Protein AF-A0A1Q9DSZ5-F1 (afdb_monomer_lite)

Sequence (226 aa):
MVSDVLAADRRSSRSEVSLELSLSKRLDPRPTGSLRKREHLEMNAAGRYKEYSQMEIQFIETELKDWFLQRRFGMERNMAIKKTLDENNFTGLSIANASVPDAQKVMWSDLVQGKPELDDSLSNNAKQMKADMYSKMFKDSTDLDHPCRVAGSTYTRCLQESFKEDSSTRKMKCLPSFDAFDACRKGILKQQTEAVENALIKQDIADRRAKALFERRQILLDSLNR

Radius of gyration: 33.25 Å; chains: 1; bounding box: 80×62×80 Å

Fold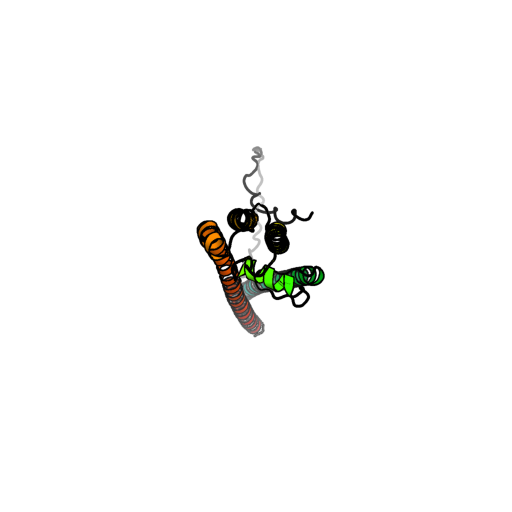seek 3Di:
DDDPPDDDDDDDDDDDDDDDDDDDDDDDDDDDDDPPPPPPVVCDPVNVLLVVLVVLLVVLVVLLVVLVVCVVVVVVVVVVVVVVCLVVQHADLVRPGPPDDPVVSVLVCCLQPNPQFQAPPDDLVVQLVSLVVNLVVLPVVDDPPQPLNVLSNLLSVLSNVCSVDHRVVSCVRSVVSVVSNVVSSVVVVVVVVVVVVVVVVVSVVSVVVSVVSVVVSVVSVVVSVD

Secondary structure (DSSP, 8-state):
----SS---S-----PPP--------------------------HHHHHHHHHHHHHHHHHHHHHHHHHHHHHHHHHHHHHHHHHHHTT---TT---TTS-HHHHHHHHHHHTS-----TTS-HHHHHHHHHHHHHHHHHH--SS-TTHHHHHHHHHHHHHSTTS-HHHHHHHHHHHHHHHHHHHHHHHHHHHHHHHHHHHHHHHHHHHHHHHHHHHHHHHHHH--

Organism: Symbiodinium microadriaticum (NCBI:txid2951)

Structure (mmCIF, N/CA/C/O backbone):
data_AF-A0A1Q9DSZ5-F1
#
_entry.id   AF-A0A1Q9DSZ5-F1
#
loop_
_atom_site.group_PDB
_atom_site.id
_atom_site.type_symbol
_atom_site.label_atom_id
_atom_site.label_alt_id
_atom_site.label_comp_id
_atom_site.label_asym_id
_atom_site.label_entity_id
_atom_site.label_seq_id
_atom_site.pdbx_PDB_ins_code
_atom_site.Cartn_x
_atom_site.Cartn_y
_atom_site.Cartn_z
_atom_site.occupancy
_atom_site.B_iso_or_equiv
_atom_site.auth_seq_id
_atom_site.auth_comp_id
_atom_site.auth_asym_id
_atom_site.auth_atom_id
_atom_site.pdbx_PDB_model_num
ATOM 1 N N . MET A 1 1 ? 11.285 5.687 16.853 1.00 39.44 1 MET A N 1
ATOM 2 C CA . MET A 1 1 ? 12.630 5.690 16.242 1.00 39.44 1 MET A CA 1
ATOM 3 C C . MET A 1 1 ? 12.560 4.909 14.943 1.00 39.44 1 MET A C 1
ATOM 5 O O . MET A 1 1 ? 12.493 3.695 15.002 1.00 39.44 1 MET A O 1
ATOM 9 N N . VAL A 1 2 ? 12.426 5.650 13.841 1.00 31.56 2 VAL A N 1
ATOM 10 C CA . VAL A 1 2 ? 12.883 5.487 12.440 1.00 31.56 2 VAL A CA 1
ATOM 11 C C . VAL A 1 2 ? 11.853 6.251 11.595 1.00 31.56 2 VAL A C 1
ATOM 13 O O . VAL A 1 2 ? 11.009 5.673 10.925 1.00 31.56 2 VAL A O 1
ATOM 16 N N . SER A 1 3 ? 11.903 7.577 11.699 1.00 36.12 3 SER A N 1
ATOM 17 C CA . SER A 1 3 ? 11.275 8.512 10.765 1.00 36.12 3 SER A CA 1
ATOM 18 C C . SER A 1 3 ? 12.376 9.495 10.423 1.00 36.12 3 SER A C 1
ATOM 20 O O . SER A 1 3 ? 12.515 10.464 11.144 1.00 36.12 3 SER A O 1
ATOM 22 N N . ASP A 1 4 ? 13.243 9.147 9.469 1.00 34.28 4 ASP A N 1
ATOM 23 C CA . ASP A 1 4 ? 14.229 10.063 8.865 1.00 34.28 4 ASP A CA 1
ATOM 24 C C . ASP A 1 4 ? 14.978 9.375 7.712 1.00 34.28 4 ASP A C 1
ATOM 26 O O . ASP A 1 4 ? 16.199 9.296 7.676 1.00 34.28 4 ASP A O 1
ATOM 30 N N . VAL A 1 5 ? 14.243 8.838 6.736 1.00 38.84 5 VAL A N 1
ATOM 31 C CA . VAL A 1 5 ? 14.793 8.581 5.396 1.00 38.84 5 VAL A CA 1
ATOM 32 C C . VAL A 1 5 ? 13.654 8.765 4.404 1.00 38.84 5 VAL A C 1
ATOM 34 O O . VAL A 1 5 ? 13.031 7.783 4.030 1.00 38.84 5 VAL A O 1
ATOM 37 N N . LEU A 1 6 ? 13.326 10.012 4.051 1.00 37.12 6 LEU A N 1
ATOM 38 C CA . LEU A 1 6 ? 12.643 10.411 2.804 1.00 37.12 6 LEU A CA 1
ATOM 39 C C . LEU A 1 6 ? 12.419 11.938 2.805 1.00 37.12 6 LEU A C 1
ATOM 41 O O . LEU A 1 6 ? 11.296 12.429 2.800 1.00 37.12 6 LEU A O 1
ATOM 45 N N . ALA A 1 7 ? 13.508 12.704 2.814 1.00 37.31 7 ALA A N 1
ATOM 46 C CA . ALA A 1 7 ? 13.471 14.131 2.500 1.00 37.31 7 ALA A CA 1
ATOM 47 C C . ALA A 1 7 ? 14.833 14.573 1.957 1.00 37.31 7 ALA A C 1
ATOM 49 O O . ALA A 1 7 ? 15.606 15.252 2.623 1.00 37.31 7 ALA A O 1
ATOM 50 N N . ALA A 1 8 ? 15.148 14.159 0.736 1.00 31.72 8 ALA A N 1
ATOM 51 C CA . ALA A 1 8 ? 16.191 14.804 -0.038 1.00 31.72 8 ALA A CA 1
ATOM 52 C C . ALA A 1 8 ? 15.811 14.745 -1.512 1.00 31.72 8 ALA A C 1
ATOM 54 O O . ALA A 1 8 ? 15.334 13.724 -2.001 1.00 31.72 8 ALA A O 1
ATOM 55 N N . ASP A 1 9 ? 16.080 15.860 -2.177 1.00 33.66 9 ASP A N 1
ATOM 56 C CA . ASP A 1 9 ? 16.112 16.037 -3.621 1.00 33.66 9 ASP A CA 1
ATOM 57 C C . ASP A 1 9 ? 14.840 16.590 -4.278 1.00 33.66 9 ASP A C 1
ATOM 59 O O . ASP A 1 9 ? 14.022 15.889 -4.876 1.00 33.66 9 ASP A O 1
ATOM 63 N N . ARG A 1 10 ? 14.698 17.918 -4.182 1.00 33.66 10 ARG A N 1
ATOM 64 C CA . ARG A 1 10 ? 14.130 18.752 -5.247 1.00 33.66 10 ARG A CA 1
ATOM 65 C C . ARG A 1 10 ? 14.559 20.210 -5.061 1.00 33.66 10 ARG A C 1
ATOM 67 O O . ARG A 1 10 ? 14.133 20.867 -4.120 1.00 33.66 10 ARG A O 1
ATOM 74 N N . ARG A 1 11 ? 15.279 20.706 -6.076 1.00 31.53 11 ARG A N 1
ATOM 75 C CA . ARG A 1 11 ? 15.552 22.118 -6.430 1.00 31.53 11 ARG A CA 1
ATOM 76 C C . ARG A 1 11 ? 16.784 22.764 -5.790 1.00 31.53 11 ARG A C 1
ATOM 78 O O . ARG A 1 11 ? 16.679 23.658 -4.961 1.00 31.53 11 ARG A O 1
ATOM 85 N N . SER A 1 12 ? 17.944 22.409 -6.333 1.00 31.55 12 SER A N 1
ATOM 86 C CA . SER A 1 12 ? 19.101 23.301 -6.434 1.00 31.55 12 SER A CA 1
ATOM 87 C C . SER A 1 12 ? 19.468 23.429 -7.912 1.00 31.55 12 SER A C 1
ATOM 89 O O . SER A 1 12 ? 19.983 22.468 -8.471 1.00 31.55 12 SER A O 1
ATOM 91 N N . SER A 1 13 ? 19.127 24.562 -8.547 1.00 30.34 13 SER A N 1
ATOM 92 C CA . SER A 1 13 ? 19.750 25.056 -9.797 1.00 30.34 13 SER A CA 1
ATOM 93 C C . SER A 1 13 ? 18.977 26.254 -10.380 1.00 30.34 13 SER A C 1
ATOM 95 O O . SER A 1 13 ? 17.973 26.073 -11.071 1.00 30.34 13 SER A O 1
ATOM 97 N N . ARG A 1 14 ? 19.443 27.468 -10.063 1.00 31.88 14 ARG A N 1
ATOM 98 C CA . ARG A 1 14 ? 19.282 28.791 -10.723 1.00 31.88 14 ARG A CA 1
ATOM 99 C C . ARG A 1 14 ? 19.805 29.783 -9.672 1.00 31.88 14 ARG A C 1
ATOM 101 O O . ARG A 1 14 ? 19.292 29.773 -8.565 1.00 31.88 14 ARG A O 1
ATOM 108 N N . SER A 1 15 ? 20.854 30.567 -9.863 1.00 30.64 15 SER A N 1
ATOM 109 C CA . SER A 1 15 ? 21.217 31.382 -11.018 1.00 30.64 15 SER A CA 1
ATOM 110 C C . SER A 1 15 ? 22.705 31.747 -10.972 1.00 30.64 15 SER A C 1
ATOM 112 O O . SER A 1 15 ? 23.324 31.764 -9.910 1.00 30.64 15 SER A O 1
ATOM 114 N N . GLU A 1 16 ? 23.233 32.023 -12.155 1.00 34.44 16 GLU A N 1
ATOM 115 C CA . GLU A 1 16 ? 24.631 32.252 -12.497 1.00 34.44 16 GLU A CA 1
ATOM 116 C C . GLU A 1 16 ? 25.253 33.493 -11.845 1.00 34.44 16 GLU A C 1
ATOM 118 O O . GLU A 1 16 ? 24.602 34.504 -11.583 1.00 34.44 16 GLU A O 1
ATOM 123 N N . VAL A 1 17 ? 26.557 33.369 -11.609 1.00 35.62 17 VAL A N 1
ATOM 124 C CA . VAL A 1 17 ? 27.472 34.376 -11.081 1.00 35.62 17 VAL A CA 1
ATOM 125 C C . VAL A 1 17 ? 27.934 35.284 -12.220 1.00 35.62 17 VAL A C 1
ATOM 127 O O . VAL A 1 17 ? 28.506 34.815 -13.202 1.00 35.62 17 VAL A O 1
ATOM 130 N N . SER A 1 18 ? 27.722 36.589 -12.050 1.00 32.56 18 SER A N 1
ATOM 131 C CA . SER A 1 18 ? 28.409 37.654 -12.782 1.00 32.56 18 SER A CA 1
ATOM 132 C C . SER A 1 18 ? 29.909 37.611 -12.509 1.00 32.56 18 SER A C 1
ATOM 134 O O . SER A 1 18 ? 30.313 37.643 -11.349 1.00 32.56 18 SER A O 1
ATOM 136 N N . LEU A 1 19 ? 30.729 37.646 -13.558 1.00 35.47 19 LEU A N 1
ATOM 137 C CA . LEU A 1 19 ? 32.102 38.141 -13.475 1.00 35.47 19 LEU A CA 1
ATOM 138 C C . LEU A 1 19 ? 32.502 38.743 -14.824 1.00 35.47 19 LEU A C 1
ATOM 140 O O . LEU A 1 19 ? 32.668 38.048 -15.825 1.00 35.47 19 LEU A O 1
ATOM 144 N N . GLU A 1 20 ? 32.601 40.070 -14.815 1.00 34.75 20 GLU A N 1
ATOM 145 C CA . GLU A 1 20 ? 33.230 40.881 -15.846 1.00 34.75 20 GLU A CA 1
ATOM 146 C C . GLU A 1 20 ? 34.693 40.464 -16.027 1.00 34.75 20 GLU A C 1
ATOM 148 O O . GLU A 1 20 ? 35.432 40.329 -15.049 1.00 34.75 20 GLU A O 1
ATOM 153 N N . LEU A 1 21 ? 35.140 40.339 -17.278 1.00 35.19 21 LEU A N 1
ATOM 154 C CA . LEU A 1 21 ? 36.558 40.415 -17.601 1.00 35.19 21 LEU A CA 1
ATOM 155 C C . LEU A 1 21 ? 36.798 41.422 -18.723 1.00 35.19 21 LEU A C 1
ATOM 157 O O . LEU A 1 21 ? 36.103 41.484 -19.735 1.00 35.19 21 LEU A O 1
ATOM 161 N N . SER A 1 22 ? 37.804 42.233 -18.451 1.00 37.72 22 SER A N 1
ATOM 162 C CA . SER A 1 22 ? 38.187 43.494 -19.049 1.00 37.72 22 SER A CA 1
ATOM 163 C C . SER A 1 22 ? 38.789 43.381 -20.451 1.00 37.72 22 SER A C 1
ATOM 165 O O . SER A 1 22 ? 39.594 42.506 -20.767 1.00 37.72 22 SER A O 1
ATOM 167 N N . LEU A 1 23 ? 38.435 44.373 -21.274 1.00 34.44 23 LEU A N 1
ATOM 168 C CA . LEU A 1 23 ? 39.099 44.743 -22.519 1.00 34.44 23 LEU A CA 1
ATOM 169 C C . LEU A 1 23 ? 40.580 45.082 -22.273 1.00 34.44 23 LEU A C 1
ATOM 171 O O . LEU A 1 23 ? 40.893 46.014 -21.532 1.00 34.44 23 LEU A O 1
ATOM 175 N N . SER A 1 24 ? 41.488 44.443 -23.013 1.00 34.97 24 SER A N 1
ATOM 176 C CA . SER A 1 24 ? 42.812 45.011 -23.282 1.00 34.97 24 SER A CA 1
ATOM 177 C C . SER A 1 24 ? 43.246 44.715 -24.717 1.00 34.97 24 SER A C 1
ATOM 179 O O . SER A 1 24 ? 43.381 43.567 -25.133 1.00 34.97 24 SER A O 1
ATOM 181 N N . LYS A 1 25 ? 43.420 45.795 -25.485 1.00 39.59 25 LYS A N 1
ATOM 182 C CA . LYS A 1 25 ? 43.903 45.830 -26.869 1.00 39.59 25 LYS A CA 1
ATOM 183 C C . LYS A 1 25 ? 45.399 45.504 -26.914 1.00 39.59 25 LYS A C 1
ATOM 185 O O . LYS A 1 25 ? 46.165 46.180 -26.231 1.00 39.59 25 LYS A O 1
ATOM 190 N N . ARG A 1 26 ? 45.830 44.606 -27.807 1.00 36.16 26 ARG A N 1
ATOM 191 C CA . ARG A 1 26 ? 47.170 44.645 -28.428 1.00 36.16 26 ARG A CA 1
ATOM 192 C C . ARG A 1 26 ? 47.096 44.210 -29.894 1.00 36.16 26 ARG A C 1
ATOM 194 O O . ARG A 1 26 ? 46.367 43.287 -30.236 1.00 36.16 26 ARG A O 1
ATOM 201 N N . LEU A 1 27 ? 47.818 44.962 -30.718 1.00 34.34 27 LEU A N 1
ATOM 202 C CA . LEU A 1 27 ? 47.939 44.879 -32.172 1.00 34.34 27 LEU A CA 1
ATOM 203 C C . LEU A 1 27 ? 48.748 43.649 -32.632 1.00 34.34 27 LEU A C 1
ATOM 205 O O . LEU A 1 27 ? 49.749 43.338 -31.996 1.00 34.34 27 LEU A O 1
ATOM 209 N N . ASP A 1 28 ? 48.271 43.028 -33.725 1.00 35.81 28 ASP A N 1
ATOM 210 C CA . ASP A 1 28 ? 48.935 42.419 -34.909 1.00 35.81 28 ASP A CA 1
ATOM 211 C C . ASP A 1 28 ? 50.353 41.790 -34.803 1.00 35.81 28 ASP A C 1
ATOM 213 O O . ASP A 1 28 ? 51.224 42.345 -34.138 1.00 35.81 28 ASP A O 1
ATOM 217 N N . PRO A 1 29 ? 50.657 40.684 -35.541 1.00 42.00 29 PRO A N 1
ATOM 218 C CA . PRO A 1 29 ? 50.537 40.680 -37.009 1.00 42.00 29 PRO A CA 1
ATOM 219 C C . PRO A 1 29 ? 50.075 39.378 -37.698 1.00 42.00 29 PRO A C 1
ATOM 221 O O . PRO A 1 29 ? 50.210 38.261 -37.200 1.00 42.00 29 PRO A O 1
ATOM 224 N N . ARG A 1 30 ? 49.595 39.555 -38.939 1.00 41.62 30 ARG A N 1
ATOM 225 C CA . ARG A 1 30 ? 49.408 38.506 -39.958 1.00 41.62 30 ARG A CA 1
ATOM 226 C C . ARG A 1 30 ? 50.663 37.639 -40.126 1.00 41.62 30 ARG A C 1
ATOM 228 O O . ARG A 1 30 ? 51.735 38.190 -40.373 1.00 41.62 30 ARG A O 1
ATOM 235 N N . PRO A 1 31 ? 50.492 36.315 -40.261 1.00 40.62 31 PRO A N 1
ATOM 236 C CA . PRO A 1 31 ? 51.317 35.504 -41.131 1.00 40.62 31 PRO A CA 1
ATOM 237 C C . PRO A 1 31 ? 50.535 35.144 -42.398 1.00 40.62 31 PRO A C 1
ATOM 239 O O . PRO A 1 31 ? 49.442 34.577 -42.386 1.00 40.62 31 PRO A O 1
ATOM 242 N N . THR A 1 32 ? 51.142 35.516 -43.512 1.00 41.00 32 THR A N 1
ATOM 243 C CA . THR A 1 32 ? 50.884 35.045 -44.866 1.00 41.00 32 THR A CA 1
ATOM 244 C C . THR A 1 32 ? 50.850 33.519 -44.957 1.00 41.00 32 THR A C 1
ATOM 246 O O . THR A 1 32 ? 51.743 32.850 -44.450 1.00 41.00 32 THR A O 1
ATOM 249 N N . GLY A 1 33 ? 49.868 33.005 -45.701 1.00 40.00 33 GLY A N 1
ATOM 250 C CA . GLY A 1 33 ? 50.027 31.855 -46.590 1.00 40.00 33 GLY A CA 1
ATOM 251 C C . GLY A 1 33 ? 50.481 30.533 -45.971 1.00 40.00 33 GLY A C 1
ATOM 252 O O . GLY A 1 33 ? 51.662 30.213 -45.951 1.00 40.00 33 GLY A O 1
ATOM 253 N N . SER A 1 34 ? 49.521 29.667 -45.664 1.00 38.75 34 SER A N 1
ATOM 254 C CA . SER A 1 34 ? 49.675 28.246 -45.971 1.00 38.75 34 SER A CA 1
ATOM 255 C C . SER A 1 34 ? 48.293 27.642 -46.158 1.00 38.75 34 SER A C 1
ATOM 257 O O . SER A 1 34 ? 47.497 27.555 -45.223 1.00 38.75 34 SER A O 1
ATOM 259 N N . LEU A 1 35 ? 48.001 27.274 -47.404 1.00 45.88 35 LEU A N 1
ATOM 260 C CA . LEU A 1 35 ? 46.903 26.405 -47.801 1.00 45.88 35 LEU A CA 1
ATOM 261 C C . LEU A 1 35 ? 47.038 25.063 -47.065 1.00 45.88 35 LEU A C 1
ATOM 263 O O . LEU A 1 35 ? 47.482 24.067 -47.631 1.00 45.88 35 LEU A O 1
ATOM 267 N N . ARG A 1 36 ? 46.608 24.999 -45.802 1.00 40.81 36 ARG A N 1
ATOM 268 C CA . ARG A 1 36 ? 46.103 23.740 -45.264 1.00 40.81 36 ARG A CA 1
ATOM 269 C C . ARG A 1 36 ? 44.782 23.504 -45.967 1.00 40.81 36 ARG A C 1
ATOM 271 O O . ARG A 1 36 ? 43.761 24.075 -45.588 1.00 40.81 36 ARG A O 1
ATOM 278 N N . LYS A 1 37 ? 44.839 22.692 -47.027 1.00 43.31 37 LYS A N 1
ATOM 279 C CA . LYS A 1 37 ? 43.710 21.888 -47.490 1.00 43.31 37 LYS A CA 1
ATOM 280 C C . LYS A 1 37 ? 42.941 21.451 -46.244 1.00 43.31 37 LYS A C 1
ATOM 282 O O . LYS A 1 37 ? 43.407 20.605 -45.487 1.00 43.31 37 LYS A O 1
ATOM 287 N N . ARG A 1 38 ? 41.786 22.076 -46.004 1.00 41.00 38 ARG A N 1
ATOM 288 C CA . ARG A 1 38 ? 40.709 21.426 -45.273 1.00 41.00 38 ARG A CA 1
ATOM 289 C C . ARG A 1 38 ? 40.381 20.214 -46.127 1.00 41.00 38 ARG A C 1
ATOM 291 O O . ARG A 1 38 ? 39.628 20.322 -47.087 1.00 41.00 38 ARG A O 1
ATOM 298 N N . GLU A 1 39 ? 40.994 19.083 -45.809 1.00 44.56 39 GLU A N 1
ATOM 299 C CA . GLU A 1 39 ? 40.407 17.788 -46.104 1.00 44.56 39 GLU A CA 1
ATOM 300 C C . GLU A 1 39 ? 39.138 17.704 -45.256 1.00 44.56 39 GLU A C 1
ATOM 302 O O . GLU A 1 39 ? 39.081 17.079 -44.203 1.00 44.56 39 GLU A O 1
ATOM 307 N N . HIS A 1 40 ? 38.099 18.407 -45.711 1.00 44.50 40 HIS A N 1
ATOM 308 C CA . HIS A 1 40 ? 36.744 17.934 -45.533 1.00 44.50 40 HIS A CA 1
ATOM 309 C C . HIS A 1 40 ? 36.706 16.644 -46.352 1.00 44.50 40 HIS A C 1
ATOM 311 O O . HIS A 1 40 ? 36.392 16.655 -47.539 1.00 44.50 40 HIS A O 1
ATOM 317 N N . LEU A 1 41 ? 37.155 15.544 -45.742 1.00 50.47 41 LEU A N 1
ATOM 318 C CA . LEU A 1 41 ? 36.790 14.212 -46.183 1.00 50.47 41 LEU A CA 1
ATOM 319 C C . LEU A 1 41 ? 35.267 14.236 -46.218 1.00 50.47 41 LEU A C 1
ATOM 321 O O . LEU A 1 41 ? 34.615 14.269 -45.173 1.00 50.47 41 LEU A O 1
ATOM 325 N N . GLU A 1 42 ? 34.702 14.344 -47.417 1.00 53.19 42 GLU A N 1
ATOM 326 C CA . GLU A 1 42 ? 33.295 14.082 -47.640 1.00 53.19 42 GLU A CA 1
ATOM 327 C C . GLU A 1 42 ? 33.058 12.672 -47.114 1.00 53.19 42 GLU A C 1
ATOM 329 O O . GLU A 1 42 ? 33.419 11.682 -47.750 1.00 53.19 42 GLU A O 1
ATOM 334 N N . MET A 1 43 ? 32.541 12.571 -45.887 1.00 58.62 43 MET A N 1
ATOM 335 C CA . MET A 1 43 ? 32.125 11.290 -45.355 1.00 58.62 43 MET A CA 1
ATOM 336 C C . MET A 1 43 ? 31.104 10.739 -46.335 1.00 58.62 43 MET A C 1
ATOM 338 O O . MET A 1 43 ? 30.008 11.289 -46.492 1.00 58.62 43 MET A O 1
ATOM 342 N N . ASN A 1 44 ? 31.504 9.667 -47.017 1.00 76.12 44 ASN A N 1
ATOM 343 C CA . ASN A 1 44 ? 30.659 8.950 -47.949 1.00 76.12 44 ASN A CA 1
ATOM 344 C C . ASN A 1 44 ? 29.337 8.611 -47.236 1.00 76.12 44 ASN A C 1
ATOM 346 O O . ASN A 1 44 ? 29.332 8.407 -46.019 1.00 76.12 44 ASN A O 1
ATOM 350 N N . ALA A 1 45 ? 28.208 8.568 -47.945 1.00 75.62 45 ALA A N 1
ATOM 351 C CA . ALA A 1 45 ? 26.889 8.414 -47.314 1.00 75.62 45 ALA A CA 1
ATOM 352 C C . ALA A 1 45 ? 26.818 7.199 -46.358 1.00 75.62 45 ALA A C 1
ATOM 354 O O . ALA A 1 45 ? 26.201 7.280 -45.297 1.00 75.62 45 ALA A O 1
ATOM 355 N N . ALA A 1 46 ? 27.548 6.127 -46.684 1.00 78.38 46 ALA A N 1
ATOM 356 C CA . ALA A 1 46 ? 27.735 4.947 -45.839 1.00 78.38 46 ALA A CA 1
ATOM 357 C C . ALA A 1 46 ? 28.473 5.232 -44.511 1.00 78.38 46 ALA A C 1
ATOM 359 O O . ALA A 1 46 ? 28.110 4.686 -43.473 1.00 78.38 46 ALA A O 1
ATOM 360 N N . GLY A 1 47 ? 29.476 6.115 -44.515 1.00 81.75 47 GLY A N 1
ATOM 361 C CA . GLY A 1 47 ? 30.196 6.538 -43.311 1.00 81.75 47 GLY A CA 1
ATOM 362 C C . GLY A 1 47 ? 29.310 7.332 -42.351 1.00 81.75 47 GLY A C 1
ATOM 363 O O . GLY A 1 47 ? 29.329 7.070 -41.152 1.00 81.75 47 GLY A O 1
ATOM 364 N N . ARG A 1 48 ? 28.468 8.234 -42.879 1.00 83.19 48 ARG A N 1
ATOM 365 C CA . ARG A 1 48 ? 27.481 8.970 -42.064 1.00 83.19 48 ARG A CA 1
ATOM 366 C C . ARG A 1 48 ? 26.429 8.035 -41.472 1.00 83.19 48 ARG A C 1
ATOM 368 O O . ARG A 1 48 ? 26.117 8.131 -40.293 1.00 83.19 48 ARG A O 1
ATOM 375 N N . TYR A 1 49 ? 25.914 7.095 -42.267 1.00 85.81 49 TYR A N 1
ATOM 376 C CA . TYR A 1 49 ? 24.954 6.094 -41.792 1.00 85.81 49 TYR A CA 1
ATOM 377 C C . TYR A 1 49 ? 25.518 5.237 -40.649 1.00 85.81 49 TYR A C 1
ATOM 379 O O . TYR A 1 49 ? 24.825 4.981 -39.661 1.00 85.81 49 TYR A O 1
ATOM 387 N N . LYS A 1 50 ? 26.789 4.834 -40.759 1.00 88.19 50 LYS A N 1
ATOM 388 C CA . LYS A 1 50 ? 27.490 4.078 -39.719 1.00 88.19 50 LYS A CA 1
ATOM 389 C C . LYS A 1 50 ? 27.587 4.859 -38.407 1.00 88.19 50 LYS A C 1
ATOM 391 O O . LYS A 1 50 ? 27.272 4.305 -37.359 1.00 88.19 50 LYS A O 1
ATOM 396 N N . GLU A 1 51 ? 27.973 6.131 -38.469 1.00 89.12 51 GLU A N 1
ATOM 397 C CA . GLU A 1 51 ? 28.081 7.000 -37.292 1.00 89.12 51 GLU A CA 1
ATOM 398 C C . GLU A 1 51 ? 26.720 7.206 -36.605 1.00 89.12 51 GLU A C 1
ATOM 400 O O . GLU A 1 51 ? 26.597 6.963 -35.405 1.00 89.12 51 GLU A O 1
ATOM 405 N N . TYR A 1 52 ? 25.666 7.533 -37.363 1.00 91.00 52 TYR A N 1
ATOM 406 C CA . TYR A 1 52 ? 24.316 7.677 -36.801 1.00 91.00 52 TYR A CA 1
ATOM 407 C C . TYR A 1 52 ? 23.802 6.387 -36.158 1.00 91.00 52 TYR A C 1
ATOM 409 O O . TYR A 1 52 ? 23.218 6.425 -35.078 1.00 91.00 52 TYR A O 1
ATOM 417 N N . SER A 1 53 ? 24.048 5.237 -36.790 1.00 91.50 53 SER A N 1
ATOM 418 C CA . SER A 1 53 ? 23.637 3.940 -36.243 1.00 91.50 53 SER A CA 1
ATOM 419 C C . SER A 1 53 ? 24.380 3.609 -34.946 1.00 91.50 53 SER A C 1
ATOM 421 O O . SER A 1 53 ? 23.788 3.050 -34.027 1.00 91.50 53 SER A O 1
ATOM 423 N N . GLN A 1 54 ? 25.657 3.987 -34.832 1.00 93.44 54 GLN A N 1
ATOM 424 C CA . GLN A 1 54 ? 26.428 3.829 -33.596 1.00 93.44 54 GLN A CA 1
ATOM 425 C C . GLN A 1 54 ? 25.917 4.737 -32.472 1.00 93.44 54 GLN A C 1
ATOM 427 O O . GLN A 1 54 ? 25.781 4.270 -31.341 1.00 93.44 54 GLN A O 1
ATOM 432 N N . MET A 1 55 ? 25.591 5.998 -32.771 1.00 94.69 55 MET A N 1
ATOM 433 C CA . MET A 1 55 ? 24.996 6.914 -31.789 1.00 94.69 55 MET A CA 1
ATOM 434 C C . MET A 1 55 ? 23.635 6.410 -31.295 1.00 94.69 55 MET A C 1
ATOM 436 O O . MET A 1 55 ? 23.373 6.414 -30.094 1.00 94.69 55 MET A O 1
ATOM 440 N N . GLU A 1 56 ? 22.795 5.916 -32.205 1.00 95.00 56 GLU A N 1
ATOM 441 C CA . GLU A 1 56 ? 21.491 5.337 -31.871 1.00 95.00 56 GLU A CA 1
ATOM 442 C C . GLU A 1 56 ? 21.635 4.093 -30.981 1.00 95.00 56 GLU A C 1
ATOM 444 O O . GLU A 1 56 ? 20.924 3.952 -29.988 1.00 95.00 56 GLU A O 1
ATOM 449 N N . ILE A 1 57 ? 22.590 3.203 -31.276 1.00 96.31 57 ILE A N 1
ATOM 450 C CA . ILE A 1 57 ? 22.864 2.033 -30.428 1.00 96.31 57 ILE A CA 1
ATOM 451 C C . ILE A 1 57 ? 23.277 2.464 -29.017 1.00 96.31 57 ILE A C 1
ATOM 453 O O . ILE A 1 57 ? 22.761 1.909 -28.049 1.00 96.31 57 ILE A O 1
ATOM 457 N N . GLN A 1 58 ? 24.163 3.454 -28.879 1.00 96.94 58 GLN A N 1
ATOM 458 C CA . GLN A 1 58 ? 24.594 3.953 -27.566 1.00 96.94 58 GLN A CA 1
ATOM 459 C C . GLN A 1 58 ? 23.439 4.568 -26.770 1.00 96.94 58 GLN A C 1
ATOM 461 O O . GLN A 1 58 ? 23.333 4.359 -25.556 1.00 96.94 58 GLN A O 1
ATOM 466 N N . PHE A 1 59 ? 22.553 5.300 -27.448 1.00 97.56 59 PHE A N 1
ATOM 467 C CA . PHE A 1 59 ? 21.340 5.831 -26.838 1.00 97.56 59 PHE A CA 1
ATOM 468 C C . PHE A 1 59 ? 20.440 4.697 -26.329 1.00 97.56 59 PHE A C 1
ATOM 470 O O . PHE A 1 59 ? 20.059 4.689 -25.157 1.00 97.56 59 PHE A O 1
ATOM 477 N N . ILE A 1 60 ? 20.185 3.687 -27.168 1.00 98.00 60 ILE A N 1
ATOM 478 C CA . ILE A 1 60 ? 19.384 2.516 -26.796 1.00 98.00 60 ILE A CA 1
ATOM 479 C C . ILE A 1 60 ? 20.005 1.760 -25.611 1.00 98.00 60 ILE A C 1
ATOM 481 O O . ILE A 1 60 ? 19.296 1.375 -24.684 1.00 98.00 60 ILE A O 1
ATOM 485 N N . GLU A 1 61 ? 21.321 1.547 -25.608 1.00 97.88 61 GLU A N 1
ATOM 486 C CA . GLU A 1 61 ? 22.022 0.875 -24.507 1.00 97.88 61 GLU A CA 1
ATOM 487 C C . GLU A 1 61 ? 21.907 1.640 -23.189 1.00 97.88 61 GLU A C 1
ATOM 489 O O . GLU A 1 61 ? 21.756 1.020 -22.134 1.00 97.88 61 GLU A O 1
ATOM 494 N N . THR A 1 62 ? 21.925 2.971 -23.247 1.00 98.19 62 THR A N 1
ATOM 495 C CA . THR A 1 62 ? 21.718 3.823 -22.073 1.00 98.19 62 THR A CA 1
ATOM 496 C C . THR A 1 62 ? 20.294 3.670 -21.536 1.00 98.19 62 THR A C 1
ATOM 498 O O . THR A 1 62 ? 20.129 3.368 -20.356 1.00 98.19 62 THR A O 1
ATOM 501 N N . GLU A 1 63 ? 19.267 3.760 -22.392 1.00 97.75 63 GLU A N 1
ATOM 502 C CA . GLU A 1 63 ? 17.873 3.572 -21.957 1.00 97.75 63 GLU A CA 1
ATOM 503 C C . GLU A 1 63 ? 17.623 2.165 -21.384 1.00 97.75 63 GLU A C 1
ATOM 505 O O . GLU A 1 63 ? 16.953 2.011 -20.359 1.00 97.75 63 GLU A O 1
ATOM 510 N N . LEU A 1 64 ? 18.183 1.126 -22.014 1.00 98.31 64 LEU A N 1
ATOM 511 C CA . LEU A 1 64 ? 18.074 -0.255 -21.535 1.00 98.31 64 LEU A CA 1
ATOM 512 C C . LEU A 1 64 ? 18.757 -0.443 -20.179 1.00 98.31 64 LEU A C 1
ATOM 514 O O . LEU A 1 64 ? 18.216 -1.124 -19.305 1.00 98.31 64 LEU A O 1
ATOM 518 N N . LYS A 1 65 ? 19.936 0.158 -19.991 1.00 98.25 65 LYS A N 1
ATOM 519 C CA . LYS A 1 65 ? 20.662 0.118 -18.721 1.00 98.25 65 LYS A CA 1
ATOM 520 C C . LYS A 1 65 ? 19.870 0.810 -17.617 1.00 98.25 65 LYS A C 1
ATOM 522 O O . LYS A 1 65 ? 19.746 0.242 -16.533 1.00 98.25 65 LYS A O 1
ATOM 527 N N . ASP A 1 66 ? 19.313 1.985 -17.888 1.00 98.00 66 ASP A N 1
ATOM 528 C CA . ASP A 1 66 ? 18.530 2.739 -16.908 1.00 98.00 66 ASP A CA 1
ATOM 529 C C . ASP A 1 66 ? 17.275 1.971 -16.481 1.00 98.00 66 ASP A C 1
ATOM 531 O O . ASP A 1 66 ? 17.042 1.792 -15.281 1.00 98.00 66 ASP A O 1
ATOM 535 N N . TRP A 1 67 ? 16.519 1.425 -17.443 1.00 97.94 67 TRP A N 1
ATOM 536 C CA . TRP A 1 67 ? 15.375 0.553 -17.152 1.00 97.94 67 TRP A CA 1
ATOM 537 C C . TRP A 1 67 ? 15.788 -0.652 -16.297 1.00 97.94 67 TRP A C 1
ATOM 539 O O . TRP A 1 67 ? 15.162 -0.927 -15.269 1.00 97.94 67 TRP A O 1
ATOM 549 N N . PHE A 1 68 ? 16.864 -1.349 -16.678 1.00 98.25 68 PHE A N 1
ATOM 550 C CA . PHE A 1 68 ? 17.326 -2.542 -15.971 1.00 98.25 68 PHE A CA 1
ATOM 551 C C . PHE A 1 68 ? 17.753 -2.227 -14.533 1.00 98.25 68 PHE A C 1
ATOM 553 O O . PHE A 1 68 ? 17.354 -2.929 -13.600 1.00 98.25 68 PHE A O 1
ATOM 560 N N . LEU A 1 69 ? 18.532 -1.161 -14.332 1.00 98.00 69 LEU A N 1
ATOM 561 C CA . LEU A 1 69 ? 18.986 -0.746 -13.006 1.00 98.00 69 LEU A CA 1
ATOM 562 C C . LEU A 1 69 ? 17.807 -0.331 -12.127 1.00 98.00 69 LEU A C 1
ATOM 564 O O . LEU A 1 69 ? 17.691 -0.815 -11.000 1.00 98.00 69 LEU A O 1
ATOM 568 N N . GLN A 1 70 ? 16.889 0.491 -12.641 1.00 96.25 70 GLN A N 1
ATOM 569 C CA . GLN A 1 70 ? 15.694 0.891 -11.899 1.00 96.25 70 GLN A CA 1
ATOM 570 C C . GLN A 1 70 ? 14.853 -0.328 -11.497 1.00 96.25 70 GLN A C 1
ATOM 572 O O . GLN A 1 70 ? 14.407 -0.430 -10.348 1.00 96.25 70 GLN A O 1
ATOM 577 N N . ARG A 1 71 ? 14.677 -1.285 -12.416 1.00 96.19 71 ARG A N 1
ATOM 578 C CA . ARG A 1 71 ? 13.953 -2.533 -12.165 1.00 96.19 71 ARG A CA 1
ATOM 579 C C . ARG A 1 71 ? 14.627 -3.367 -11.080 1.00 96.19 71 ARG A C 1
ATOM 581 O O . ARG A 1 71 ? 13.950 -3.831 -10.159 1.00 96.19 71 ARG A O 1
ATOM 588 N N . ARG A 1 72 ? 15.945 -3.548 -11.174 1.00 97.12 72 ARG A N 1
ATOM 589 C CA . ARG A 1 72 ? 16.722 -4.368 -10.241 1.00 97.12 72 ARG A CA 1
ATOM 590 C C . ARG A 1 72 ? 16.714 -3.778 -8.836 1.00 97.12 72 ARG A C 1
ATOM 592 O O . ARG A 1 72 ? 16.342 -4.481 -7.899 1.00 97.12 72 ARG A O 1
ATOM 599 N N . PHE A 1 73 ? 17.038 -2.493 -8.699 1.00 97.44 73 PHE A N 1
ATOM 600 C CA . PHE A 1 73 ? 17.048 -1.822 -7.399 1.00 97.44 73 PHE A CA 1
ATOM 601 C C . PHE A 1 73 ? 15.654 -1.758 -6.774 1.00 97.44 73 PHE A C 1
ATOM 603 O O . PHE A 1 73 ? 15.508 -1.999 -5.576 1.00 97.44 73 PHE A O 1
ATOM 610 N N . GLY A 1 74 ? 14.616 -1.486 -7.574 1.00 96.12 74 GLY A N 1
ATOM 611 C CA . GLY A 1 74 ? 13.234 -1.493 -7.096 1.00 96.12 74 GLY A CA 1
ATOM 612 C C . GLY A 1 74 ? 12.825 -2.858 -6.536 1.00 96.12 74 GLY A C 1
ATOM 613 O O . GLY A 1 74 ? 12.255 -2.938 -5.449 1.00 96.12 74 GLY A O 1
ATOM 614 N N . MET A 1 75 ? 13.169 -3.938 -7.241 1.00 96.81 75 MET A N 1
ATOM 615 C CA . MET A 1 75 ? 12.886 -5.302 -6.798 1.00 96.81 75 MET A CA 1
ATOM 616 C C . MET A 1 75 ? 13.641 -5.657 -5.508 1.00 96.81 75 MET A C 1
ATOM 618 O O . MET A 1 75 ? 13.025 -6.127 -4.554 1.00 96.81 75 MET A O 1
ATOM 622 N N . GLU A 1 76 ? 14.955 -5.420 -5.452 1.00 97.62 76 GLU A N 1
ATOM 623 C CA . GLU A 1 76 ? 15.780 -5.744 -4.279 1.00 97.62 76 GLU A CA 1
ATOM 624 C C . GLU A 1 76 ? 15.337 -4.977 -3.034 1.00 97.62 76 GLU A C 1
ATOM 626 O O . GLU A 1 76 ? 15.149 -5.578 -1.975 1.00 97.62 76 GLU A O 1
ATOM 631 N N . ARG A 1 77 ? 15.084 -3.670 -3.169 1.00 97.56 77 ARG A N 1
ATOM 632 C CA . ARG A 1 77 ? 14.575 -2.843 -2.072 1.00 97.56 77 ARG A CA 1
ATOM 633 C C . ARG A 1 77 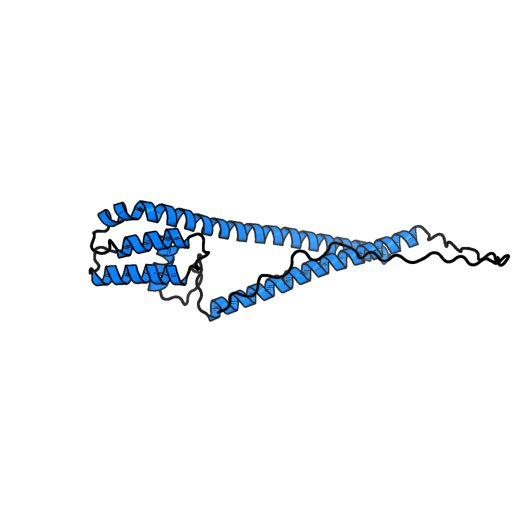? 13.235 -3.362 -1.556 1.00 97.56 77 ARG A C 1
ATOM 635 O O . ARG A 1 77 ? 13.062 -3.493 -0.347 1.00 97.56 77 ARG A O 1
ATOM 642 N N . ASN A 1 78 ? 12.292 -3.666 -2.447 1.00 96.25 78 ASN A N 1
ATOM 643 C CA . ASN A 1 78 ? 10.964 -4.130 -2.042 1.00 96.25 78 ASN A CA 1
ATOM 644 C C . ASN A 1 78 ? 11.015 -5.515 -1.381 1.00 96.25 78 ASN A C 1
ATOM 646 O O . ASN A 1 78 ? 10.299 -5.750 -0.410 1.00 96.25 78 ASN A O 1
ATOM 650 N N . MET A 1 79 ? 11.888 -6.413 -1.850 1.00 96.75 79 MET A N 1
ATOM 651 C CA . MET A 1 79 ? 12.116 -7.704 -1.192 1.00 96.75 79 MET A CA 1
ATOM 652 C C . MET A 1 79 ? 12.755 -7.542 0.188 1.00 96.75 79 MET A C 1
ATOM 654 O O . MET A 1 79 ? 12.344 -8.227 1.122 1.00 96.75 79 MET A O 1
ATOM 658 N N . ALA A 1 80 ? 13.710 -6.621 0.342 1.00 97.56 80 ALA A N 1
ATOM 659 C CA . ALA A 1 80 ? 14.312 -6.318 1.637 1.00 97.56 80 ALA A CA 1
ATOM 660 C C . ALA A 1 80 ? 13.272 -5.768 2.626 1.00 97.56 80 ALA A C 1
ATOM 662 O O . ALA A 1 80 ? 13.175 -6.269 3.741 1.00 97.56 80 ALA A O 1
ATOM 663 N N . ILE A 1 81 ? 12.436 -4.816 2.193 1.00 97.00 81 ILE A N 1
ATOM 664 C CA . ILE A 1 81 ? 11.333 -4.286 3.010 1.00 97.00 81 ILE A CA 1
ATOM 665 C C . ILE A 1 81 ? 10.375 -5.409 3.409 1.00 97.00 81 ILE A C 1
ATOM 667 O O . ILE A 1 81 ? 10.057 -5.543 4.587 1.00 97.00 81 ILE A O 1
ATOM 671 N N . LYS A 1 82 ? 9.945 -6.246 2.454 1.00 95.12 82 LYS A N 1
ATOM 672 C CA . LYS A 1 82 ? 9.073 -7.390 2.743 1.00 95.12 82 LYS A CA 1
ATOM 673 C C . LYS A 1 82 ? 9.693 -8.308 3.795 1.00 95.12 82 LYS A C 1
ATOM 675 O O . LYS A 1 82 ? 9.018 -8.662 4.753 1.00 95.12 82 LYS A O 1
ATOM 680 N N . LYS A 1 83 ? 10.972 -8.650 3.643 1.00 95.88 83 LYS A N 1
ATOM 681 C CA . LYS A 1 83 ? 11.695 -9.487 4.601 1.00 95.88 83 LYS A CA 1
ATOM 682 C C . LYS A 1 83 ? 11.715 -8.858 5.996 1.00 95.88 83 LYS A C 1
ATOM 684 O O . LYS A 1 83 ? 11.368 -9.538 6.951 1.00 95.88 83 LYS A O 1
ATOM 689 N N . THR A 1 84 ? 12.034 -7.568 6.115 1.00 96.56 84 THR A N 1
ATOM 690 C CA . THR A 1 84 ? 11.994 -6.860 7.406 1.00 96.56 84 THR A CA 1
ATOM 691 C C . THR A 1 84 ? 10.595 -6.878 8.027 1.00 96.56 84 THR A C 1
ATOM 693 O O . THR A 1 84 ? 10.467 -7.075 9.233 1.00 96.56 84 THR A O 1
ATOM 696 N N . LEU A 1 85 ? 9.540 -6.697 7.229 1.00 95.19 85 LEU A N 1
ATOM 697 C CA . LEU A 1 85 ? 8.159 -6.740 7.719 1.00 95.19 85 LEU A CA 1
ATOM 698 C C . LEU A 1 85 ? 7.758 -8.144 8.194 1.00 95.19 85 LEU A C 1
ATOM 700 O O . LEU A 1 85 ? 7.158 -8.270 9.261 1.00 95.19 85 LEU A O 1
ATOM 704 N N . ASP A 1 86 ? 8.123 -9.179 7.436 1.00 93.38 86 ASP A N 1
ATOM 705 C CA . ASP A 1 86 ? 7.845 -10.577 7.771 1.00 93.38 86 ASP A CA 1
ATOM 706 C C . ASP A 1 86 ? 8.615 -10.996 9.048 1.00 93.38 86 ASP A C 1
ATOM 708 O O . ASP A 1 86 ? 8.031 -11.591 9.952 1.00 93.38 86 ASP A O 1
ATOM 712 N N . GLU A 1 87 ? 9.892 -10.608 9.188 1.00 94.69 87 GLU A N 1
ATOM 713 C CA . GLU A 1 87 ? 10.726 -10.872 10.379 1.00 94.69 87 GLU A CA 1
ATOM 714 C C . GLU A 1 87 ? 10.186 -10.210 11.654 1.00 94.69 87 GLU A C 1
ATOM 716 O O . GLU A 1 87 ? 10.338 -10.749 12.749 1.00 94.69 87 GLU A O 1
ATOM 721 N N . ASN A 1 88 ? 9.530 -9.057 11.518 1.00 93.88 88 ASN A N 1
ATOM 722 C CA . ASN A 1 88 ? 8.927 -8.332 12.636 1.00 93.88 88 ASN A CA 1
ATOM 723 C C . ASN A 1 88 ? 7.422 -8.624 12.798 1.00 93.88 88 ASN A C 1
ATOM 725 O O . ASN A 1 88 ? 6.740 -7.928 13.548 1.00 93.88 88 ASN A O 1
ATOM 729 N N . ASN A 1 89 ? 6.899 -9.651 12.117 1.00 91.25 89 ASN A N 1
ATOM 730 C CA . ASN A 1 89 ? 5.507 -10.098 12.210 1.00 91.25 89 ASN A CA 1
ATOM 731 C C . ASN A 1 89 ? 4.475 -8.976 11.945 1.00 91.25 89 ASN A C 1
ATOM 733 O O . ASN A 1 89 ? 3.412 -8.934 12.569 1.00 91.25 89 ASN A O 1
ATOM 737 N N . PHE A 1 90 ? 4.770 -8.057 11.019 1.00 92.88 90 PHE A N 1
ATOM 738 C CA . PHE A 1 90 ? 3.836 -6.989 10.655 1.00 92.88 90 PHE A CA 1
ATOM 739 C C . PHE A 1 90 ? 2.610 -7.544 9.924 1.00 92.88 90 PHE A C 1
ATOM 741 O O . PHE A 1 90 ? 2.695 -8.494 9.145 1.00 92.88 90 PHE A O 1
ATOM 748 N N . THR A 1 91 ? 1.457 -6.910 10.132 1.00 92.69 91 THR A N 1
ATOM 749 C CA . THR A 1 91 ? 0.241 -7.171 9.357 1.00 92.69 91 THR A CA 1
ATOM 750 C C . THR A 1 91 ? -0.341 -5.861 8.848 1.00 92.69 91 THR A C 1
ATOM 752 O O . THR A 1 91 ? -0.379 -4.863 9.564 1.00 92.69 91 THR A O 1
ATOM 755 N N . GLY A 1 92 ? -0.745 -5.856 7.581 1.00 92.88 92 GLY A N 1
ATOM 756 C CA . GLY A 1 92 ? -1.352 -4.705 6.920 1.00 92.88 92 GLY A CA 1
ATOM 757 C C . GLY A 1 92 ? -2.826 -4.941 6.610 1.00 92.88 92 GLY A C 1
ATOM 758 O O . GLY A 1 92 ? -3.456 -5.866 7.123 1.00 92.88 92 GLY A O 1
ATOM 759 N N . LEU A 1 93 ? -3.372 -4.128 5.708 1.00 93.19 93 LEU A N 1
ATOM 760 C CA . LEU A 1 93 ? -4.789 -4.168 5.328 1.00 93.19 93 LEU A CA 1
ATOM 761 C C . LEU A 1 93 ? -5.224 -5.497 4.676 1.00 93.19 93 LEU A C 1
ATOM 763 O O . LEU A 1 93 ? -6.386 -5.880 4.763 1.00 93.19 93 LEU A O 1
ATOM 767 N N . SER A 1 94 ? -4.294 -6.217 4.042 1.00 88.31 94 SER A N 1
ATOM 768 C CA . SER A 1 94 ? -4.557 -7.487 3.352 1.00 88.31 94 SER A CA 1
ATOM 769 C C . SER A 1 94 ? -4.482 -8.728 4.249 1.00 88.31 94 SER A C 1
ATOM 771 O O . SER A 1 94 ? -4.728 -9.824 3.757 1.00 88.31 94 SER A O 1
ATOM 773 N N . ILE A 1 95 ? -4.129 -8.580 5.536 1.00 85.81 95 ILE A N 1
ATOM 774 C CA . ILE A 1 95 ? -4.038 -9.672 6.529 1.00 85.81 95 ILE A CA 1
ATOM 775 C C . ILE A 1 95 ? -3.289 -10.907 5.981 1.00 85.81 95 ILE A C 1
ATOM 777 O O . ILE A 1 95 ? -3.702 -12.050 6.141 1.00 85.81 95 ILE A O 1
ATOM 781 N N . ALA A 1 96 ? -2.162 -10.679 5.304 1.00 84.06 96 ALA A N 1
ATOM 782 C CA . ALA A 1 96 ? -1.406 -11.733 4.619 1.00 84.06 96 ALA A CA 1
ATOM 783 C C . ALA A 1 96 ? -0.417 -12.491 5.530 1.00 84.06 96 ALA A C 1
ATOM 785 O O . ALA A 1 96 ? 0.431 -13.237 5.043 1.00 84.06 96 ALA A O 1
ATOM 786 N N . ASN A 1 97 ? -0.491 -12.281 6.845 1.00 87.50 97 ASN A N 1
ATOM 787 C CA . ASN A 1 97 ? 0.460 -12.818 7.807 1.00 87.50 97 ASN A CA 1
ATOM 788 C C . ASN A 1 97 ? -0.148 -13.993 8.602 1.00 87.50 97 ASN A C 1
ATOM 790 O O . ASN A 1 97 ? -1.083 -13.828 9.391 1.00 87.50 97 ASN A O 1
ATOM 794 N N . ALA A 1 98 ? 0.413 -15.190 8.401 1.00 88.06 98 ALA A N 1
ATOM 795 C CA . ALA A 1 98 ? -0.044 -16.420 9.042 1.00 88.06 98 ALA A CA 1
ATOM 796 C C . ALA A 1 98 ? 0.333 -16.510 10.532 1.00 88.06 98 ALA A C 1
ATOM 798 O O . ALA A 1 98 ? -0.419 -17.124 11.292 1.00 88.06 98 ALA A O 1
ATOM 799 N N . SER A 1 99 ? 1.433 -15.878 10.961 1.00 90.81 99 SER A N 1
ATOM 800 C CA . SER A 1 99 ? 1.946 -15.935 12.339 1.00 90.81 99 SER A CA 1
ATOM 801 C C . SER A 1 99 ? 1.226 -15.011 13.324 1.00 90.81 99 SER A C 1
ATOM 803 O O . SER A 1 99 ? 1.523 -15.041 14.519 1.00 90.81 99 SER A O 1
ATOM 805 N N . VAL A 1 100 ? 0.259 -14.208 12.870 1.00 89.44 100 VAL A N 1
ATOM 806 C CA . VAL A 1 100 ? -0.578 -13.406 13.774 1.00 89.44 100 VAL A CA 1
ATOM 807 C C . VAL A 1 100 ? -1.541 -14.329 14.545 1.00 89.44 100 VAL A C 1
ATOM 809 O O . VAL A 1 100 ? -2.223 -15.144 13.918 1.00 89.44 100 VAL A O 1
ATOM 812 N N . PRO A 1 101 ? -1.652 -14.215 15.881 1.00 93.19 101 PRO A N 1
ATOM 813 C CA . PRO A 1 101 ? -2.630 -14.972 16.661 1.00 93.19 101 PRO A CA 1
ATOM 814 C C . PRO A 1 101 ? -4.072 -14.717 16.202 1.00 93.19 101 PRO A C 1
ATOM 816 O O . PRO A 1 101 ? -4.434 -13.580 15.898 1.00 93.19 101 PRO A O 1
ATOM 819 N N . ASP A 1 102 ? -4.927 -15.742 16.221 1.00 91.81 102 ASP A N 1
ATOM 820 C CA . ASP A 1 102 ? -6.284 -15.658 15.656 1.00 91.81 102 ASP A CA 1
ATOM 821 C C . ASP A 1 102 ? -7.143 -14.558 16.291 1.00 91.81 102 ASP A C 1
ATOM 823 O O . ASP A 1 102 ? -7.820 -13.813 15.585 1.00 91.81 102 ASP A O 1
ATOM 827 N N . ALA A 1 103 ? -7.044 -14.363 17.609 1.00 90.69 103 ALA A N 1
ATOM 828 C CA . ALA A 1 103 ? -7.741 -13.272 18.292 1.00 90.69 103 ALA A CA 1
ATOM 829 C C . ALA A 1 103 ? -7.332 -11.885 17.756 1.00 90.69 103 ALA A C 1
ATOM 831 O O . ALA A 1 103 ? -8.174 -11.002 17.598 1.00 90.69 103 ALA A O 1
ATOM 832 N N . GLN A 1 104 ? -6.046 -11.689 17.441 1.00 92.62 104 GLN A N 1
ATOM 833 C CA . GLN A 1 104 ? -5.552 -10.441 16.855 1.00 92.62 104 GLN A CA 1
ATOM 834 C C . GLN A 1 104 ? -5.954 -10.309 15.386 1.00 92.62 104 GLN A C 1
ATOM 836 O O . GLN A 1 104 ? -6.313 -9.212 14.970 1.00 92.62 104 GLN A O 1
ATOM 841 N N . LYS A 1 105 ? -5.965 -11.412 14.623 1.00 93.38 105 LYS A N 1
ATOM 842 C CA . LYS A 1 105 ? -6.467 -11.425 13.240 1.00 93.38 105 LYS A CA 1
ATOM 843 C C . LYS A 1 105 ? -7.926 -10.982 13.172 1.00 93.38 105 LYS A C 1
ATOM 845 O O . LYS A 1 105 ? -8.250 -10.149 12.335 1.00 93.38 105 LYS A O 1
ATOM 850 N N . VAL A 1 106 ? -8.782 -11.488 14.063 1.00 93.12 106 VAL A N 1
ATOM 851 C CA . VAL A 1 106 ? -10.205 -11.110 14.112 1.00 93.12 106 VAL A CA 1
ATOM 852 C C . VAL A 1 106 ? -10.363 -9.634 14.468 1.00 93.12 106 VAL A C 1
ATOM 854 O O . VAL A 1 106 ? -11.004 -8.901 13.724 1.00 93.12 106 VAL A O 1
ATOM 857 N N . MET A 1 107 ? -9.715 -9.158 15.538 1.00 94.38 107 MET A N 1
ATOM 858 C CA . MET A 1 107 ? -9.799 -7.740 15.914 1.00 94.38 107 MET A CA 1
ATOM 859 C C . MET A 1 107 ? -9.277 -6.811 14.813 1.00 94.38 107 MET A C 1
ATOM 861 O O . MET A 1 107 ? -9.863 -5.760 14.554 1.00 94.38 107 MET A O 1
ATOM 865 N N . TRP A 1 108 ? -8.185 -7.195 14.152 1.00 95.81 108 TRP A N 1
ATOM 866 C CA . TRP A 1 108 ? -7.635 -6.436 13.035 1.00 95.81 108 TRP A CA 1
ATOM 867 C C . TRP A 1 108 ? -8.568 -6.461 11.820 1.00 95.81 108 TRP A C 1
ATOM 869 O O . TRP A 1 108 ? -8.804 -5.426 11.204 1.00 95.81 108 TRP A O 1
ATOM 879 N N . SER A 1 109 ? -9.171 -7.611 11.517 1.00 94.88 109 SER A N 1
ATOM 880 C CA . SER A 1 109 ? -10.189 -7.742 10.473 1.00 94.88 109 SER A CA 1
ATOM 881 C C . SER A 1 109 ? -11.403 -6.855 10.750 1.00 94.88 109 SER A C 1
ATOM 883 O O . SER A 1 109 ? -11.884 -6.183 9.839 1.00 94.88 109 SER A O 1
ATOM 885 N N . ASP A 1 110 ? -11.863 -6.768 11.999 1.00 95.31 110 ASP A N 1
ATOM 886 C CA . ASP A 1 110 ? -12.941 -5.853 12.382 1.00 95.31 110 ASP A CA 1
ATOM 887 C C . ASP A 1 110 ? -12.535 -4.393 12.165 1.00 95.31 110 ASP A C 1
ATOM 889 O O . ASP A 1 110 ? -13.316 -3.593 11.650 1.00 95.31 110 ASP A O 1
ATOM 893 N N . LEU A 1 111 ? -11.297 -4.041 12.522 1.00 95.88 111 LEU A N 1
ATOM 894 C CA . LEU A 1 111 ? -10.765 -2.694 12.333 1.00 95.88 111 LEU A CA 1
ATOM 895 C C . LEU A 1 111 ? -10.575 -2.328 10.864 1.00 95.88 111 LEU A C 1
ATOM 897 O O . LEU A 1 111 ? -10.757 -1.155 10.553 1.00 95.88 111 LEU A O 1
ATOM 901 N N . VAL A 1 112 ? -10.255 -3.277 9.977 1.00 94.62 112 VAL A N 1
ATOM 902 C CA . VAL A 1 112 ? -9.941 -3.023 8.556 1.00 94.62 112 VAL A CA 1
ATOM 903 C C . VAL A 1 112 ? -11.141 -3.208 7.618 1.00 94.62 112 VAL A C 1
ATOM 905 O O . VAL A 1 112 ? -11.315 -2.423 6.690 1.00 94.62 112 VAL A O 1
ATOM 908 N N . GLN A 1 113 ? -11.964 -4.231 7.831 1.00 91.56 113 GLN A N 1
ATOM 909 C CA . GLN A 1 113 ? -13.040 -4.623 6.907 1.00 91.56 113 GLN A CA 1
ATOM 910 C C . G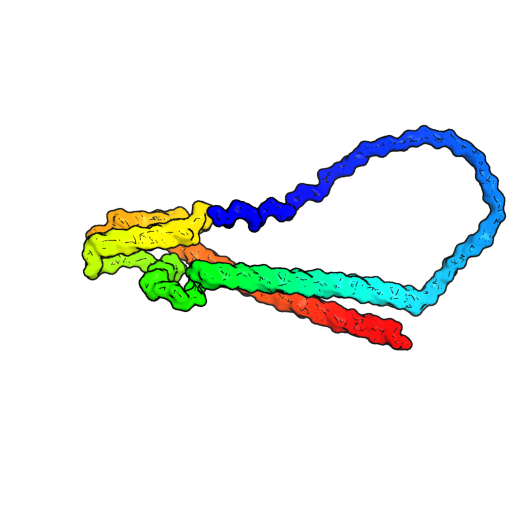LN A 1 113 ? -14.401 -4.700 7.597 1.00 91.56 113 GLN A C 1
ATOM 912 O O . GLN A 1 113 ? -15.425 -4.375 6.999 1.00 91.56 113 GLN A O 1
ATOM 917 N N . GLY A 1 114 ? -14.414 -5.128 8.857 1.00 92.62 114 GLY A N 1
ATOM 918 C CA . GLY A 1 114 ? -15.632 -5.315 9.631 1.00 92.62 114 GLY A CA 1
ATOM 919 C C . GLY A 1 114 ? -16.056 -4.068 10.397 1.00 92.62 114 GLY A C 1
ATOM 920 O O . GLY A 1 114 ? -15.744 -2.928 10.040 1.00 92.62 114 GLY A O 1
ATOM 921 N N . LYS A 1 115 ? -16.782 -4.296 11.484 1.00 94.31 115 LYS A N 1
ATOM 922 C CA . LYS A 1 115 ? -17.174 -3.259 12.427 1.00 94.31 115 LYS A CA 1
ATOM 923 C C . LYS A 1 115 ? -16.758 -3.704 13.828 1.00 94.31 115 LYS A C 1
ATOM 925 O O . LYS A 1 115 ? -17.237 -4.741 14.276 1.00 94.31 115 LYS A O 1
ATOM 930 N N . PRO A 1 116 ? -15.889 -2.953 14.523 1.00 94.31 116 PRO A N 1
ATOM 931 C CA . PRO A 1 116 ? -15.524 -3.272 15.899 1.00 94.31 116 PRO A CA 1
ATOM 932 C C . PRO A 1 116 ? -16.748 -3.218 16.822 1.00 94.31 116 PRO A C 1
ATOM 934 O O . PRO A 1 116 ? -17.268 -2.147 17.121 1.00 94.31 116 PRO A O 1
ATOM 937 N N . GLU A 1 117 ? -17.228 -4.367 17.291 1.00 92.19 117 GLU A N 1
ATOM 938 C CA . GLU A 1 117 ? -18.402 -4.441 18.169 1.00 92.19 117 GLU A CA 1
ATOM 939 C C . GLU A 1 117 ? -18.091 -5.155 19.491 1.00 92.19 117 GLU A C 1
ATOM 941 O O . GLU A 1 117 ? -17.224 -6.029 19.591 1.00 92.19 117 GLU A O 1
ATOM 946 N N . LEU A 1 118 ? -18.812 -4.753 20.539 1.00 94.12 118 LEU A N 1
ATOM 947 C CA . LEU A 1 118 ? -18.792 -5.399 21.849 1.00 94.12 118 LEU A CA 1
ATOM 948 C C . LEU A 1 118 ? -20.018 -6.308 21.929 1.00 94.12 118 LEU A C 1
ATOM 950 O O . LEU A 1 118 ? -21.127 -5.846 21.672 1.00 94.12 118 LEU A O 1
ATOM 954 N N . ASP A 1 119 ? -19.808 -7.581 22.242 1.00 92.31 119 ASP A N 1
ATOM 955 C CA . ASP A 1 119 ? -20.877 -8.578 22.328 1.00 92.31 119 ASP A CA 1
ATOM 956 C C . ASP A 1 119 ? -21.603 -8.455 23.674 1.00 92.31 119 ASP A C 1
ATOM 958 O O . ASP A 1 119 ? -20.958 -8.269 24.708 1.00 92.31 119 ASP A O 1
ATOM 962 N N . ASP A 1 120 ? -22.933 -8.544 23.663 1.00 93.06 120 ASP A N 1
ATOM 963 C CA . ASP A 1 120 ? -23.762 -8.388 24.858 1.00 93.06 120 ASP A CA 1
ATOM 964 C C . ASP A 1 120 ? -23.679 -9.580 25.821 1.00 93.06 120 ASP A C 1
ATOM 966 O O . ASP A 1 120 ? -23.942 -9.406 27.009 1.00 93.06 120 ASP A O 1
ATOM 970 N N . SER A 1 121 ? -23.221 -10.745 25.351 1.00 94.44 121 SER A N 1
ATOM 971 C CA . SER A 1 121 ? -22.937 -11.926 26.181 1.00 94.44 121 SER A CA 1
ATOM 972 C C . SER A 1 121 ? -21.722 -11.754 27.104 1.00 94.44 121 SER A C 1
ATOM 974 O O . SER A 1 121 ? -21.552 -12.508 28.064 1.00 94.44 121 SER A O 1
ATOM 976 N N . LEU A 1 122 ? -20.867 -10.761 26.836 1.00 93.88 122 LEU A N 1
ATOM 977 C CA . LEU A 1 122 ? -19.679 -10.484 27.634 1.00 93.88 122 LEU A CA 1
ATOM 978 C C . LEU A 1 122 ? -20.028 -9.732 28.921 1.00 93.88 122 LEU A C 1
ATOM 980 O O . LEU A 1 122 ? -20.888 -8.852 28.951 1.00 93.88 122 LEU A O 1
ATOM 984 N N . SER A 1 123 ? -19.271 -10.005 29.985 1.00 96.25 123 SER A N 1
ATOM 985 C CA . SER A 1 123 ? -19.329 -9.191 31.201 1.00 96.25 123 SER A CA 1
ATOM 986 C C . SER A 1 123 ? -18.885 -7.749 30.922 1.00 96.25 123 SER A C 1
ATOM 988 O O . SER A 1 123 ? -18.083 -7.497 30.022 1.00 96.25 123 SER A O 1
ATOM 990 N N . ASN A 1 124 ? -19.340 -6.788 31.731 1.00 95.19 124 ASN A N 1
ATOM 991 C CA . ASN A 1 124 ? -18.954 -5.377 31.573 1.00 95.19 124 ASN A CA 1
ATOM 992 C C . ASN A 1 124 ? -17.429 -5.170 31.586 1.00 95.19 124 ASN A C 1
ATOM 994 O O . ASN A 1 124 ? -16.914 -4.373 30.807 1.00 95.19 124 ASN A O 1
ATOM 998 N N . ASN A 1 125 ? -16.703 -5.935 32.407 1.00 95.88 125 ASN A N 1
ATOM 999 C CA . ASN A 1 125 ? -15.240 -5.888 32.447 1.00 95.88 125 ASN A CA 1
ATOM 1000 C C . ASN A 1 125 ? -14.623 -6.406 31.139 1.00 95.88 125 ASN A C 1
ATOM 1002 O O . ASN A 1 125 ? -13.686 -5.805 30.620 1.00 95.88 125 ASN A O 1
ATOM 1006 N N . ALA A 1 126 ? -15.164 -7.490 30.574 1.00 95.62 126 ALA A N 1
ATOM 1007 C CA . ALA A 1 126 ? -14.701 -8.026 29.296 1.00 95.62 126 ALA A CA 1
ATOM 1008 C C . ALA A 1 126 ? -15.021 -7.079 28.124 1.00 95.62 126 ALA A C 1
ATOM 1010 O O . ALA A 1 126 ? -14.175 -6.885 27.251 1.00 95.62 126 ALA A O 1
ATOM 1011 N N . LYS A 1 127 ? -16.195 -6.427 28.130 1.00 96.06 127 LYS A N 1
ATOM 1012 C CA . LYS A 1 127 ? -16.551 -5.377 27.157 1.00 96.06 127 LYS A CA 1
ATOM 1013 C C . LYS A 1 127 ? -15.567 -4.206 27.220 1.00 96.06 127 LYS A C 1
ATOM 1015 O O . LYS A 1 127 ? -15.080 -3.769 26.179 1.00 96.06 127 LYS A O 1
ATOM 1020 N N . GLN A 1 128 ? -15.240 -3.741 28.426 1.00 95.88 128 GLN A N 1
ATOM 1021 C CA . GLN A 1 128 ? -14.272 -2.665 28.633 1.00 95.88 128 GLN A CA 1
ATOM 1022 C C . GLN A 1 128 ? -12.881 -3.049 28.111 1.00 95.88 128 GLN A C 1
ATOM 1024 O O . GLN A 1 128 ? -12.322 -2.326 27.290 1.00 95.88 128 GLN A O 1
ATOM 1029 N N . MET A 1 129 ? -12.366 -4.227 28.488 1.00 95.88 129 MET A N 1
ATOM 1030 C CA . MET A 1 129 ? -11.072 -4.710 27.988 1.00 95.88 129 MET A CA 1
ATOM 1031 C C . MET A 1 129 ? -11.053 -4.828 26.461 1.00 95.88 129 MET A C 1
ATOM 1033 O O . MET A 1 129 ? -10.088 -4.404 25.832 1.00 95.88 129 MET A O 1
ATOM 1037 N N . LYS A 1 130 ? -12.118 -5.355 25.839 1.00 95.81 130 LYS A N 1
ATOM 1038 C CA . LYS A 1 130 ? -12.205 -5.467 24.375 1.00 95.81 130 LYS A CA 1
ATOM 1039 C C . LYS A 1 130 ? -12.184 -4.088 23.699 1.00 95.81 130 LYS A C 1
ATOM 1041 O O . LYS A 1 130 ? -11.487 -3.909 22.701 1.00 95.81 130 LYS A O 1
ATOM 1046 N N . ALA A 1 131 ? -12.892 -3.100 24.251 1.00 96.38 131 ALA A N 1
ATOM 1047 C CA . ALA A 1 131 ? -12.865 -1.725 23.748 1.00 96.38 131 ALA A CA 1
ATOM 1048 C C . ALA A 1 131 ? -11.466 -1.090 23.870 1.00 96.38 131 ALA A C 1
ATOM 1050 O O . ALA A 1 131 ? -10.992 -0.446 22.930 1.00 96.38 131 ALA A O 1
ATOM 1051 N N . ASP A 1 132 ? -10.777 -1.326 24.989 1.00 96.56 132 ASP A N 1
ATOM 1052 C CA . ASP A 1 132 ? -9.405 -0.862 25.210 1.00 96.56 132 ASP A CA 1
ATOM 1053 C C . ASP A 1 132 ? -8.412 -1.530 24.256 1.00 96.56 132 ASP A C 1
ATOM 1055 O O . ASP A 1 132 ? -7.521 -0.862 23.728 1.00 96.56 132 ASP A O 1
ATOM 1059 N N . MET A 1 133 ? -8.595 -2.820 23.963 1.00 96.44 133 MET A N 1
ATOM 1060 C CA . MET A 1 133 ? -7.793 -3.541 22.975 1.00 96.44 133 MET A CA 1
ATOM 1061 C C . MET A 1 133 ? -7.966 -2.961 21.569 1.00 96.44 133 MET A C 1
ATOM 1063 O O . MET A 1 133 ? -6.958 -2.723 20.904 1.00 96.44 133 MET A O 1
ATOM 1067 N N . TYR A 1 134 ? -9.197 -2.665 21.130 1.00 97.25 134 TYR A N 1
ATOM 1068 C CA . TYR A 1 134 ? -9.422 -1.987 19.846 1.00 97.25 134 TYR A CA 1
ATOM 1069 C C . TYR A 1 134 ? -8.773 -0.600 19.815 1.00 97.25 134 TYR A C 1
ATOM 1071 O O . TYR A 1 134 ? -8.090 -0.269 18.849 1.00 97.25 134 TYR A O 1
ATOM 1079 N N . SER A 1 135 ? -8.947 0.197 20.874 1.00 96.31 135 SER A N 1
ATOM 1080 C CA . SER A 1 135 ? -8.366 1.542 20.981 1.00 96.31 135 SER A CA 1
ATOM 1081 C C . SER A 1 135 ? -6.839 1.491 20.924 1.00 96.31 135 SER A C 1
ATOM 1083 O O . SER A 1 135 ? -6.227 2.244 20.170 1.00 96.31 135 SER A O 1
ATOM 1085 N N . LYS A 1 136 ? -6.213 0.567 21.662 1.00 96.75 136 LYS A N 1
ATOM 1086 C CA . LYS A 1 136 ? -4.761 0.365 21.653 1.00 96.75 136 LYS A CA 1
ATOM 1087 C C . LYS A 1 136 ? -4.265 -0.109 20.287 1.00 96.75 136 LYS A C 1
ATOM 1089 O O . LYS A 1 136 ? -3.396 0.531 19.712 1.00 96.75 136 LYS A O 1
ATOM 1094 N N . MET A 1 137 ? -4.854 -1.168 19.733 1.00 95.94 137 MET A N 1
ATOM 1095 C CA . MET A 1 137 ? -4.460 -1.717 18.430 1.00 95.94 137 MET A CA 1
ATOM 1096 C C . MET A 1 137 ? -4.602 -0.685 17.306 1.00 95.94 137 MET A C 1
ATOM 1098 O O . MET A 1 137 ? -3.709 -0.539 16.472 1.00 95.94 137 MET A O 1
ATOM 1102 N N . PHE A 1 138 ? -5.699 0.074 17.292 1.00 96.75 138 PHE A N 1
ATOM 1103 C CA . PHE A 1 138 ? -5.887 1.155 16.331 1.00 96.75 138 PHE A CA 1
ATOM 1104 C C . PHE A 1 138 ? -4.867 2.281 16.538 1.00 96.75 138 PHE A C 1
ATOM 1106 O O . PHE A 1 138 ? -4.340 2.841 15.574 1.00 96.75 138 PHE A O 1
ATOM 1113 N N . LYS A 1 139 ? -4.552 2.602 17.800 1.00 95.81 139 LYS A N 1
ATOM 1114 C CA . LYS A 1 139 ? -3.593 3.658 18.107 1.00 95.81 139 LYS A CA 1
ATOM 1115 C C . LYS A 1 139 ? -2.162 3.310 17.722 1.00 95.81 139 LYS A C 1
ATOM 1117 O O . LYS A 1 139 ? -1.454 4.196 17.256 1.00 95.81 139 LYS A O 1
ATOM 1122 N N . ASP A 1 140 ? -1.779 2.056 17.910 1.00 94.94 140 ASP A N 1
ATOM 1123 C CA . ASP A 1 140 ? -0.444 1.546 17.598 1.00 94.94 140 ASP A CA 1
ATOM 1124 C C . 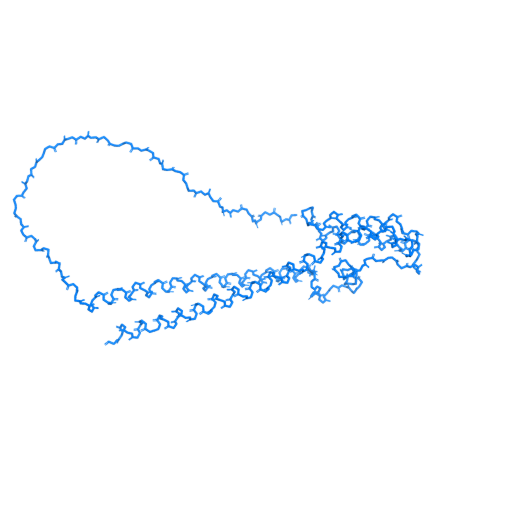ASP A 1 140 ? -0.256 1.343 16.081 1.00 94.94 140 ASP A C 1
ATOM 1126 O O . ASP A 1 140 ? 0.868 1.369 15.588 1.00 94.94 140 ASP A O 1
ATOM 1130 N N . SER A 1 141 ? -1.349 1.175 15.327 1.00 94.00 141 SER A N 1
ATOM 1131 C CA . SER A 1 141 ? -1.324 0.969 13.868 1.00 94.00 141 SER A CA 1
ATOM 1132 C C . SER A 1 141 ? -1.427 2.246 13.035 1.00 94.00 141 SER A C 1
ATOM 1134 O O . SER A 1 141 ? -1.183 2.206 11.831 1.00 94.00 141 SER A O 1
ATOM 1136 N N . THR A 1 142 ? -1.788 3.375 13.645 1.00 94.69 142 THR A N 1
ATOM 1137 C CA . THR A 1 142 ? -1.928 4.661 12.952 1.00 94.69 142 THR A CA 1
ATOM 1138 C C . THR A 1 142 ? -1.057 5.715 13.618 1.00 94.69 142 THR A C 1
ATOM 1140 O O . THR A 1 142 ? -1.087 5.879 14.835 1.00 94.69 142 THR A O 1
ATOM 1143 N N . ASP A 1 143 ? -0.284 6.455 12.834 1.00 93.62 143 ASP A N 1
ATOM 1144 C CA . ASP A 1 143 ? 0.406 7.648 13.312 1.00 93.62 143 ASP A CA 1
ATOM 1145 C C . ASP A 1 143 ? -0.563 8.842 13.397 1.00 93.62 143 ASP A C 1
ATOM 1147 O O . ASP A 1 143 ? -1.770 8.723 13.156 1.00 93.62 143 ASP A O 1
ATOM 1151 N N . LEU A 1 144 ? -0.051 9.999 13.824 1.00 93.06 144 LEU A N 1
ATOM 1152 C CA . LEU A 1 144 ? -0.858 11.216 13.948 1.00 93.06 144 LEU A CA 1
ATOM 1153 C C . LEU A 1 144 ? -1.308 11.756 12.586 1.00 93.06 144 LEU A C 1
ATOM 1155 O O . LEU A 1 144 ? -2.388 12.339 12.504 1.00 93.06 144 LEU A O 1
ATOM 1159 N N . ASP A 1 145 ? -0.517 11.505 11.543 1.00 94.31 145 ASP A N 1
ATOM 1160 C CA . ASP A 1 145 ? -0.767 11.979 10.184 1.00 94.31 145 ASP A CA 1
ATOM 1161 C C . ASP A 1 145 ? -1.642 11.012 9.366 1.00 94.31 145 ASP A C 1
ATOM 1163 O O . ASP A 1 145 ? -2.101 11.358 8.274 1.00 94.31 145 ASP A O 1
ATOM 1167 N N . HIS A 1 146 ? -1.934 9.813 9.889 1.00 95.62 146 HIS A N 1
ATOM 1168 C CA . HIS A 1 146 ? -2.791 8.853 9.207 1.00 95.62 146 HIS A CA 1
ATOM 1169 C C . HIS A 1 146 ? -4.198 9.439 8.984 1.00 95.62 146 HIS A C 1
ATOM 1171 O O . HIS A 1 146 ? -4.874 9.815 9.949 1.00 95.62 146 HIS A O 1
ATOM 1177 N N . PRO A 1 147 ? -4.738 9.422 7.752 1.00 95.38 147 PRO A N 1
ATOM 1178 C CA . PRO A 1 147 ? -5.997 10.102 7.434 1.00 95.38 147 PRO A CA 1
ATOM 1179 C C . PRO A 1 147 ? -7.197 9.568 8.232 1.00 95.38 147 PRO A C 1
ATOM 1181 O O . PRO A 1 147 ? -8.115 10.318 8.554 1.00 95.38 147 PRO A O 1
ATOM 1184 N N . CYS A 1 148 ? -7.183 8.288 8.622 1.00 96.31 148 CYS A N 1
ATOM 1185 C CA . CYS A 1 148 ? -8.259 7.711 9.438 1.00 96.31 148 CYS A CA 1
ATOM 1186 C C . CYS A 1 148 ? -8.066 7.874 10.951 1.00 96.31 148 CYS A C 1
ATOM 1188 O O . CYS A 1 148 ? -8.945 7.455 11.705 1.00 96.31 148 CYS A O 1
ATOM 1190 N N . ARG A 1 149 ? -6.955 8.466 11.419 1.00 96.50 149 ARG A N 1
ATOM 1191 C CA . ARG A 1 149 ? -6.595 8.544 12.845 1.00 96.50 149 ARG A CA 1
ATOM 1192 C C . ARG A 1 149 ? -7.703 9.160 13.692 1.00 96.50 149 ARG A C 1
ATOM 1194 O O . ARG A 1 149 ? -8.095 8.593 14.713 1.00 96.50 149 ARG A O 1
ATOM 1201 N N . VAL A 1 150 ? -8.212 10.315 13.269 1.00 96.31 150 VAL A N 1
ATOM 1202 C CA . VAL A 1 150 ? -9.219 11.080 14.018 1.00 96.31 150 VAL A CA 1
ATOM 1203 C C . VAL A 1 150 ? -10.566 10.358 14.022 1.00 96.31 150 VAL A C 1
ATOM 1205 O O . VAL A 1 150 ? -11.161 10.170 15.087 1.00 96.31 150 VAL A O 1
ATOM 1208 N N . ALA A 1 151 ? -11.029 9.906 12.854 1.00 96.62 151 ALA A N 1
ATOM 1209 C CA . ALA A 1 151 ? -12.313 9.222 12.718 1.00 96.62 151 ALA A CA 1
ATOM 1210 C C . ALA A 1 151 ? -12.337 7.898 13.502 1.00 96.62 151 ALA A C 1
ATOM 1212 O O . ALA A 1 151 ? -13.238 7.677 14.312 1.00 96.62 151 ALA A O 1
ATOM 1213 N N . GLY A 1 152 ? -11.301 7.067 13.351 1.00 96.75 152 GLY A N 1
ATOM 1214 C CA . GLY A 1 152 ? -11.197 5.797 14.069 1.00 96.75 152 GLY A CA 1
ATOM 1215 C C . GLY A 1 152 ? -11.077 5.981 15.580 1.00 96.75 152 GLY A C 1
ATOM 1216 O O . GLY A 1 152 ? -11.803 5.332 16.327 1.00 96.75 152 GLY A O 1
ATOM 1217 N N . SER A 1 153 ? -10.265 6.941 16.045 1.00 96.56 153 SER A N 1
ATOM 1218 C CA . SER A 1 153 ? -10.133 7.222 17.485 1.00 96.56 153 SER A CA 1
ATOM 1219 C C . SER A 1 153 ? -11.448 7.705 18.102 1.00 96.56 153 SER A C 1
ATOM 1221 O O . SER A 1 153 ? -11.775 7.349 19.235 1.00 96.56 153 SER A O 1
ATOM 1223 N N . THR A 1 154 ? -12.220 8.504 17.358 1.00 96.94 154 THR A N 1
ATOM 1224 C CA . THR A 1 154 ? -13.539 8.985 17.793 1.00 96.94 154 THR A CA 1
ATOM 1225 C C . THR A 1 154 ? -14.523 7.826 17.940 1.00 96.94 154 THR A C 1
ATOM 1227 O O . THR A 1 154 ? -15.245 7.755 18.935 1.00 96.94 154 THR A O 1
ATOM 1230 N N . TYR A 1 155 ? -14.518 6.891 16.988 1.00 97.81 155 TYR A N 1
ATOM 1231 C CA . TYR A 1 155 ? -15.354 5.699 17.046 1.00 97.81 155 TYR A CA 1
ATOM 1232 C C . TYR A 1 155 ? -14.958 4.759 18.195 1.00 97.81 155 TYR A C 1
ATOM 1234 O O . TYR A 1 155 ? -15.811 4.383 19.001 1.00 97.81 155 TYR A O 1
ATOM 1242 N N . THR A 1 156 ? -13.668 4.435 18.350 1.00 96.62 156 THR A N 1
ATOM 1243 C CA . THR A 1 156 ? -13.211 3.565 19.447 1.00 96.62 156 THR A CA 1
ATOM 1244 C C . THR A 1 156 ? -13.469 4.189 20.815 1.00 96.62 156 THR A C 1
ATOM 1246 O O . THR A 1 156 ? -13.819 3.474 21.749 1.00 96.62 156 THR A O 1
ATOM 1249 N N . ARG A 1 157 ? -13.376 5.522 20.939 1.00 96.81 157 ARG A N 1
ATOM 1250 C CA . ARG A 1 157 ? -13.760 6.233 22.167 1.00 96.81 157 ARG A CA 1
ATOM 1251 C C . ARG A 1 157 ? -15.255 6.090 22.464 1.00 96.81 157 ARG A C 1
ATOM 1253 O O . ARG A 1 157 ? -15.611 5.816 23.602 1.00 96.81 157 ARG A O 1
ATOM 1260 N N . CYS A 1 158 ? -16.120 6.191 21.453 1.00 97.19 158 CYS A N 1
ATOM 1261 C CA . CYS A 1 158 ? -17.559 5.966 21.632 1.00 97.19 158 CYS A CA 1
ATOM 1262 C C . CYS A 1 158 ? -17.860 4.558 22.180 1.00 97.19 158 CYS A C 1
ATOM 1264 O O . CYS A 1 158 ? -18.681 4.407 23.088 1.00 97.19 158 CYS A O 1
ATOM 1266 N N . LEU A 1 159 ? -17.148 3.532 21.690 1.00 95.94 159 LEU A N 1
ATOM 1267 C CA . LEU A 1 159 ? -17.243 2.167 22.223 1.00 95.94 159 LEU A CA 1
ATOM 1268 C C . LEU A 1 159 ? -16.774 2.080 23.683 1.00 95.94 159 LEU A C 1
ATOM 1270 O O . LEU A 1 159 ? -17.429 1.416 24.484 1.00 95.94 159 LEU A O 1
ATOM 1274 N N . GLN A 1 160 ? -15.673 2.757 24.027 1.00 95.81 160 GLN A N 1
ATOM 1275 C CA . GLN A 1 160 ? -15.136 2.808 25.393 1.00 95.81 160 GLN A CA 1
ATOM 1276 C C . GLN A 1 160 ? -16.074 3.520 26.372 1.00 95.81 160 GLN A C 1
ATOM 1278 O O . GLN A 1 160 ? -16.151 3.121 27.526 1.00 95.81 160 GLN A O 1
ATOM 1283 N N . GLU A 1 161 ? -16.799 4.550 25.939 1.00 96.25 161 GLU A N 1
ATOM 1284 C CA . GLU A 1 161 ? -17.737 5.291 26.793 1.00 96.25 161 GLU A CA 1
ATOM 1285 C C . GLU A 1 161 ? -19.082 4.557 26.942 1.00 96.25 161 GLU A C 1
ATOM 1287 O O . GLU A 1 161 ? -19.697 4.592 28.007 1.00 96.25 161 GLU A O 1
ATOM 1292 N N . SER A 1 162 ? -19.508 3.823 25.907 1.00 95.06 162 SER A N 1
ATOM 1293 C CA . SER A 1 162 ? -20.820 3.150 25.835 1.00 95.06 162 SER A CA 1
ATOM 1294 C C . SER A 1 162 ? -20.751 1.631 26.083 1.00 95.06 162 SER A C 1
ATOM 1296 O O . SER A 1 162 ? -21.627 0.877 25.649 1.00 95.06 162 SER A O 1
ATOM 1298 N N . PHE A 1 163 ? -19.704 1.138 26.754 1.00 95.19 163 PHE A N 1
ATOM 1299 C CA . PHE A 1 163 ? -19.472 -0.304 26.943 1.00 95.19 163 PHE A CA 1
ATOM 1300 C C . PHE A 1 163 ? -20.504 -0.997 27.845 1.00 95.19 163 PHE A C 1
ATOM 1302 O O . PHE A 1 163 ? -20.712 -2.201 27.716 1.00 95.19 163 PHE A O 1
ATOM 1309 N N . LYS A 1 164 ? -21.145 -0.252 28.756 1.00 94.94 164 LYS A N 1
ATOM 1310 C CA . LYS A 1 164 ? -22.177 -0.773 29.674 1.00 94.94 164 LYS A CA 1
ATOM 1311 C C . LYS A 1 164 ? -23.544 -0.944 29.010 1.00 94.94 164 LYS A C 1
ATOM 1313 O O . LYS A 1 164 ? -24.438 -1.520 29.615 1.00 94.94 164 LYS A O 1
ATOM 1318 N N . GLU A 1 165 ? -23.715 -0.396 27.814 1.00 94.44 165 GLU A N 1
ATOM 1319 C CA . GLU A 1 165 ? -24.982 -0.413 27.091 1.00 94.44 165 GLU A CA 1
ATOM 1320 C C . GLU A 1 165 ? -25.123 -1.6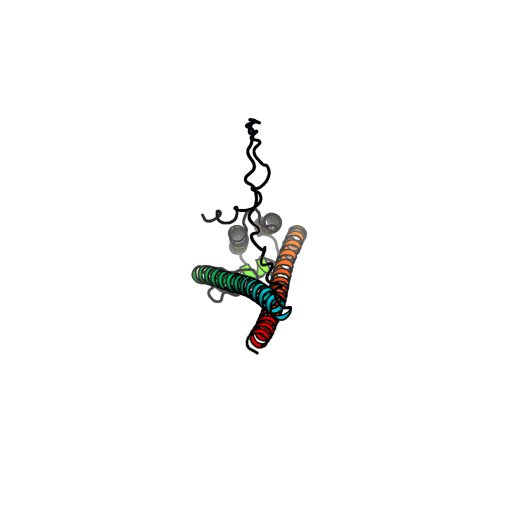91 26.258 1.00 94.44 165 GLU A C 1
ATOM 1322 O O . GLU A 1 165 ? -24.143 -2.401 26.004 1.00 94.44 165 GLU A O 1
ATOM 1327 N N . ASP A 1 166 ? -26.336 -1.965 25.792 1.00 93.62 166 ASP A N 1
ATOM 1328 C CA . ASP A 1 166 ? -26.593 -3.047 24.842 1.00 93.62 166 ASP A CA 1
ATOM 1329 C C . ASP A 1 166 ? -26.175 -2.647 23.421 1.00 93.62 166 ASP A C 1
ATOM 1331 O O . ASP A 1 166 ? -26.094 -1.459 23.075 1.00 93.62 166 ASP A O 1
ATOM 1335 N N . SER A 1 167 ? -25.929 -3.640 22.566 1.00 92.75 167 SER A N 1
ATOM 1336 C CA . SER A 1 167 ? -25.452 -3.449 21.194 1.00 92.75 167 SER A CA 1
ATOM 1337 C C . SER A 1 167 ? -26.369 -2.554 20.363 1.00 92.75 167 SER A C 1
ATOM 1339 O O . SER A 1 167 ? -25.885 -1.678 19.643 1.00 92.75 167 SER A O 1
ATOM 1341 N N . SER A 1 168 ? -27.690 -2.687 20.519 1.00 93.25 168 SER A N 1
ATOM 1342 C CA . SER A 1 168 ? -28.672 -1.859 19.804 1.00 93.25 168 SER A CA 1
ATOM 1343 C C . SER A 1 168 ? -28.516 -0.364 20.125 1.00 93.25 168 SER A C 1
ATOM 1345 O O . SER A 1 168 ? -28.376 0.468 19.223 1.00 93.25 168 SER A O 1
ATOM 1347 N N . THR A 1 169 ? -28.445 -0.019 21.414 1.00 94.75 169 THR A N 1
ATOM 1348 C CA . THR A 1 169 ? -28.302 1.369 21.881 1.00 94.75 169 THR A CA 1
ATOM 1349 C C . THR A 1 169 ? -26.941 1.945 21.500 1.00 94.75 169 THR A C 1
ATOM 1351 O O . THR A 1 169 ? -26.859 3.041 20.937 1.00 94.75 169 THR A O 1
ATOM 1354 N N . ARG A 1 170 ? -25.868 1.172 21.712 1.00 94.81 170 ARG A N 1
ATOM 1355 C CA . ARG A 1 170 ? -24.501 1.560 21.341 1.00 94.81 170 ARG A CA 1
ATOM 1356 C C . ARG A 1 170 ? -24.366 1.780 19.837 1.00 94.81 170 ARG A C 1
ATOM 1358 O O . ARG A 1 170 ? -23.711 2.732 19.417 1.00 94.81 170 ARG A O 1
ATOM 1365 N N . LYS A 1 171 ? -25.004 0.941 19.014 1.00 92.69 171 LYS A N 1
ATOM 1366 C CA . LYS A 1 171 ? -25.018 1.102 17.558 1.00 92.69 171 LYS A CA 1
ATOM 1367 C C . LYS A 1 171 ? -25.627 2.441 17.171 1.00 92.69 171 LYS A C 1
ATOM 1369 O O . LYS A 1 171 ? -24.995 3.148 16.403 1.00 92.69 171 LYS A O 1
ATOM 1374 N N . MET A 1 172 ? -26.779 2.823 17.721 1.00 94.00 172 MET A N 1
ATOM 1375 C CA . MET A 1 172 ? -27.396 4.118 17.401 1.00 94.00 172 MET A CA 1
ATOM 1376 C C . MET A 1 172 ? -26.506 5.310 17.783 1.00 94.00 172 MET A C 1
ATOM 1378 O O . MET A 1 172 ? -26.414 6.266 17.019 1.00 94.00 172 MET A O 1
ATOM 1382 N N . LYS A 1 173 ? -25.804 5.238 18.921 1.00 95.62 173 LYS A N 1
ATOM 1383 C CA . LYS A 1 173 ? -24.899 6.308 19.377 1.00 95.62 173 LYS A CA 1
ATOM 1384 C C . LYS A 1 173 ? -23.615 6.410 18.557 1.00 95.62 173 LYS A C 1
ATOM 1386 O O . LYS A 1 173 ? -23.189 7.509 18.219 1.00 95.62 173 LYS A O 1
ATOM 1391 N N . CYS A 1 174 ? -22.997 5.273 18.245 1.00 96.31 174 CYS A N 1
ATOM 1392 C CA . CYS A 1 174 ? -21.689 5.231 17.591 1.00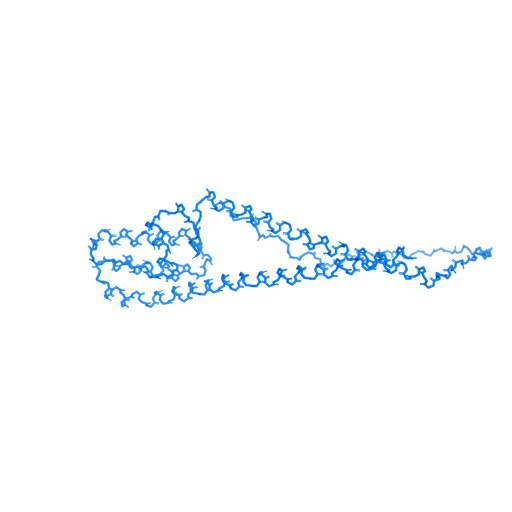 96.31 174 CYS A CA 1
ATOM 1393 C C . CYS A 1 174 ? -21.763 5.102 16.063 1.00 96.31 174 CYS A C 1
ATOM 1395 O O . CYS A 1 174 ? -20.721 5.093 15.415 1.00 96.31 174 CYS A O 1
ATOM 1397 N N . LEU A 1 175 ? -22.956 4.990 15.466 1.00 95.50 175 LEU A N 1
ATOM 1398 C CA . LEU A 1 175 ? -23.105 4.884 14.011 1.00 95.50 175 LEU A CA 1
ATOM 1399 C C . LEU A 1 175 ? -22.532 6.101 13.264 1.00 95.50 175 LEU A C 1
ATOM 1401 O O . LEU A 1 175 ? -21.734 5.879 12.361 1.00 95.50 175 LEU A O 1
ATOM 1405 N N . PRO A 1 176 ? -22.801 7.361 13.662 1.00 95.44 176 PRO A N 1
ATOM 1406 C CA . PRO A 1 176 ? -22.273 8.509 12.923 1.00 95.44 176 PRO A CA 1
ATOM 1407 C C . PRO A 1 176 ? -20.738 8.577 12.919 1.00 95.44 176 PRO A C 1
ATOM 1409 O O . PRO A 1 176 ? -20.127 8.947 11.918 1.00 95.44 176 PRO A O 1
ATOM 1412 N N . SER A 1 177 ? -20.091 8.200 14.030 1.00 96.25 177 SER A N 1
ATOM 1413 C CA . SER A 1 177 ? -18.626 8.141 14.105 1.00 96.25 177 SER A CA 1
ATOM 1414 C C . SER A 1 177 ? -18.058 6.939 13.351 1.00 96.25 177 SER A C 1
ATOM 1416 O O . SER A 1 177 ? -16.980 7.047 12.763 1.00 96.25 177 SER A O 1
ATOM 1418 N N . PHE A 1 178 ? -18.790 5.822 13.313 1.00 97.50 178 PHE A N 1
ATOM 1419 C CA . PHE A 1 178 ? -18.434 4.671 12.492 1.00 97.50 178 PHE A CA 1
ATOM 1420 C C . PHE A 1 178 ? -18.496 4.989 11.000 1.00 97.50 178 PHE A C 1
ATOM 1422 O O . PHE A 1 178 ? -17.560 4.647 10.292 1.00 97.50 178 PHE A O 1
ATOM 1429 N N . ASP A 1 179 ? -19.538 5.669 10.521 1.00 97.38 179 ASP A N 1
ATOM 1430 C CA . ASP A 1 179 ? -19.701 5.971 9.095 1.00 97.38 179 ASP A CA 1
ATOM 1431 C C . ASP A 1 179 ? -18.533 6.814 8.561 1.00 97.38 179 ASP A C 1
ATOM 1433 O O . ASP A 1 179 ? -17.990 6.536 7.490 1.00 97.38 179 ASP A O 1
ATOM 1437 N N . ALA A 1 180 ? -18.071 7.795 9.345 1.00 96.69 180 ALA A N 1
ATOM 1438 C CA . ALA A 1 180 ? -16.879 8.576 9.018 1.00 96.69 180 ALA A CA 1
ATOM 1439 C C . ALA A 1 180 ? -15.601 7.714 8.996 1.00 96.69 180 ALA A C 1
ATOM 1441 O O . ALA A 1 180 ? -14.749 7.871 8.116 1.00 96.69 180 ALA A O 1
ATOM 1442 N N . PHE A 1 181 ? -15.462 6.794 9.955 1.00 97.94 181 PHE A N 1
ATOM 1443 C CA . PHE A 1 181 ? -14.326 5.876 10.011 1.00 97.94 181 PHE A CA 1
ATOM 1444 C C . PHE A 1 181 ? -14.325 4.896 8.828 1.00 97.94 181 PHE A C 1
ATOM 1446 O O . PHE A 1 181 ? -13.302 4.744 8.158 1.00 97.94 181 PHE A O 1
ATOM 1453 N N . ASP A 1 182 ? -15.469 4.289 8.522 1.00 97.81 182 ASP A N 1
ATOM 1454 C CA . ASP A 1 182 ? -15.639 3.324 7.438 1.00 97.81 182 ASP A CA 1
ATOM 1455 C C . ASP A 1 182 ? -15.439 3.969 6.062 1.00 97.81 182 ASP A C 1
ATOM 1457 O O . ASP A 1 182 ? -14.751 3.400 5.213 1.00 97.81 182 ASP A O 1
ATOM 1461 N N . ALA A 1 183 ? -15.943 5.190 5.856 1.00 97.56 183 ALA A N 1
ATOM 1462 C CA . ALA A 1 183 ? -15.695 5.951 4.634 1.00 97.56 183 ALA A CA 1
ATOM 1463 C C . ALA A 1 183 ? -14.192 6.169 4.394 1.00 97.56 183 ALA A C 1
ATOM 1465 O O . ALA A 1 183 ? -13.694 5.909 3.296 1.00 97.56 183 ALA A O 1
ATOM 1466 N N . CYS A 1 184 ? -13.451 6.582 5.428 1.00 97.25 184 CYS A N 1
ATOM 1467 C CA . CYS A 1 184 ? -12.003 6.753 5.330 1.00 97.25 184 CYS A CA 1
ATOM 1468 C C . CYS A 1 184 ? -11.297 5.432 4.999 1.00 97.25 184 CYS A C 1
ATOM 1470 O O . CYS A 1 184 ? -10.464 5.358 4.095 1.00 97.25 184 CYS A O 1
ATOM 1472 N N . ARG A 1 185 ? -11.668 4.366 5.703 1.00 96.19 185 ARG A N 1
ATOM 1473 C CA . ARG A 1 185 ? -11.045 3.051 5.585 1.00 96.19 185 ARG A CA 1
ATOM 1474 C C . ARG A 1 185 ? -11.266 2.416 4.211 1.00 96.19 185 ARG A C 1
ATOM 1476 O O . ARG A 1 185 ? -10.318 1.920 3.604 1.00 96.19 185 ARG A O 1
ATOM 1483 N N . LYS A 1 186 ? -12.485 2.519 3.672 1.00 96.56 186 LYS A N 1
ATOM 1484 C CA . LYS A 1 186 ? -12.800 2.161 2.279 1.00 96.56 186 LYS A CA 1
ATOM 1485 C C . LYS A 1 186 ? -11.987 2.989 1.285 1.00 96.56 186 LYS A C 1
ATOM 1487 O O . LYS A 1 186 ? -11.527 2.448 0.283 1.00 96.56 186 LYS A O 1
ATOM 1492 N N . GLY A 1 187 ? -11.766 4.271 1.578 1.00 96.81 187 GLY A N 1
ATOM 1493 C CA . GLY A 1 187 ? -10.891 5.143 0.796 1.00 96.81 187 GLY A CA 1
ATOM 1494 C C . GLY A 1 187 ? -9.455 4.620 0.708 1.00 96.81 187 GLY A C 1
ATOM 1495 O O . GLY A 1 187 ? -8.916 4.520 -0.391 1.00 96.81 187 GLY A O 1
ATOM 1496 N N . ILE A 1 188 ? -8.856 4.219 1.833 1.00 96.00 188 ILE A N 1
ATOM 1497 C CA . ILE A 1 188 ? -7.493 3.660 1.849 1.00 96.00 188 ILE A CA 1
ATOM 1498 C C . ILE A 1 188 ? -7.428 2.321 1.110 1.00 96.00 188 ILE A C 1
ATOM 1500 O O . ILE A 1 188 ? -6.507 2.104 0.325 1.00 96.00 188 ILE A O 1
ATOM 1504 N N . LEU A 1 189 ? -8.403 1.429 1.316 1.00 95.38 189 LEU A N 1
ATOM 1505 C CA . LEU A 1 189 ? -8.454 0.152 0.593 1.00 95.38 189 LEU A CA 1
ATOM 1506 C C . LEU A 1 189 ? -8.509 0.374 -0.923 1.00 95.38 189 LEU A C 1
ATOM 1508 O O . LEU A 1 189 ? -7.764 -0.255 -1.669 1.00 95.38 189 LEU A O 1
ATOM 1512 N N . LYS A 1 190 ? -9.324 1.333 -1.373 1.00 96.38 190 LYS A N 1
ATOM 1513 C CA . LYS A 1 190 ? -9.389 1.723 -2.782 1.00 96.38 190 LYS A CA 1
ATOM 1514 C C . LYS A 1 190 ? -8.050 2.273 -3.288 1.00 96.38 190 LYS A C 1
ATOM 1516 O O . LYS A 1 190 ? -7.590 1.845 -4.342 1.00 96.38 190 LYS A O 1
ATOM 1521 N N . GLN A 1 191 ? -7.396 3.156 -2.529 1.00 96.50 191 GLN A N 1
ATOM 1522 C CA . GLN A 1 191 ? -6.066 3.674 -2.879 1.00 96.50 191 GLN A CA 1
ATOM 1523 C C . GLN A 1 191 ? -5.025 2.555 -2.997 1.00 96.50 191 GLN A C 1
ATOM 1525 O O . GLN A 1 191 ? -4.185 2.593 -3.894 1.00 96.50 191 GLN A O 1
ATOM 1530 N N . GLN A 1 192 ? -5.079 1.548 -2.121 1.00 95.69 192 GLN A N 1
ATOM 1531 C CA . GLN A 1 192 ? -4.187 0.395 -2.186 1.00 95.69 192 GLN A CA 1
ATOM 1532 C C . GLN A 1 192 ? -4.397 -0.396 -3.483 1.00 95.69 192 GLN A C 1
ATOM 1534 O O . GLN A 1 192 ? -3.421 -0.708 -4.166 1.00 95.69 192 GLN A O 1
ATOM 1539 N N . THR A 1 193 ? -5.650 -0.686 -3.843 1.00 95.81 193 THR A N 1
ATOM 1540 C CA . THR A 1 193 ? -5.985 -1.373 -5.097 1.00 95.81 193 THR A CA 1
ATOM 1541 C C . THR A 1 193 ? -5.499 -0.582 -6.311 1.00 95.81 193 THR A C 1
ATOM 1543 O O . THR A 1 193 ? -4.762 -1.118 -7.137 1.00 95.81 193 THR A O 1
ATOM 1546 N N . GLU A 1 194 ? -5.810 0.714 -6.375 1.00 97.69 194 GLU A N 1
ATOM 1547 C CA . GLU A 1 194 ? -5.394 1.587 -7.478 1.00 97.69 194 GLU A CA 1
ATOM 1548 C C . GLU A 1 194 ? -3.867 1.704 -7.583 1.00 97.69 194 GLU A C 1
ATOM 1550 O O . GLU A 1 194 ? -3.312 1.732 -8.683 1.00 97.69 194 GLU A O 1
ATOM 1555 N N . ALA A 1 195 ? -3.150 1.764 -6.458 1.00 97.00 195 ALA A N 1
ATOM 1556 C CA . ALA A 1 195 ? -1.692 1.819 -6.456 1.00 97.00 195 ALA A CA 1
ATOM 1557 C C . ALA A 1 195 ? -1.071 0.541 -7.041 1.00 97.00 195 ALA A C 1
ATOM 1559 O O . ALA A 1 195 ? -0.113 0.628 -7.814 1.00 97.00 195 ALA A O 1
ATOM 1560 N N . VAL A 1 196 ? -1.628 -0.629 -6.710 1.00 96.81 196 VAL A N 1
ATOM 1561 C CA . VAL A 1 196 ? -1.177 -1.922 -7.245 1.00 96.81 196 VAL A CA 1
ATOM 1562 C C . VAL A 1 196 ? -1.444 -2.009 -8.746 1.00 96.81 196 VAL A C 1
ATOM 1564 O O . VAL A 1 196 ? -0.527 -2.317 -9.507 1.00 96.81 196 VAL A O 1
ATOM 1567 N N . GLU A 1 197 ? -2.655 -1.679 -9.190 1.00 97.69 197 GLU A N 1
ATOM 1568 C CA . GLU A 1 197 ? -3.017 -1.701 -10.612 1.00 97.69 197 GLU A CA 1
ATOM 1569 C C . GLU A 1 197 ? -2.128 -0.763 -11.436 1.00 97.69 197 GLU A C 1
ATOM 1571 O O . GLU A 1 197 ? -1.526 -1.168 -12.433 1.00 97.69 197 GLU A O 1
ATOM 1576 N N . ASN A 1 198 ? -1.952 0.477 -10.974 1.00 98.06 198 ASN A N 1
ATOM 1577 C CA . ASN A 1 198 ? -1.102 1.452 -11.649 1.00 98.06 198 ASN A CA 1
ATOM 1578 C C . ASN A 1 198 ? 0.370 1.021 -11.692 1.00 98.06 198 ASN A C 1
ATOM 1580 O O . ASN A 1 198 ? 1.057 1.291 -12.680 1.00 98.06 198 ASN A O 1
ATOM 1584 N N . ALA A 1 199 ? 0.877 0.374 -10.639 1.00 96.94 199 ALA A N 1
ATOM 1585 C CA . ALA A 1 199 ? 2.242 -0.142 -10.619 1.00 96.94 199 ALA A CA 1
ATOM 1586 C C . ALA A 1 199 ? 2.436 -1.270 -11.644 1.00 96.94 199 ALA A C 1
ATOM 1588 O O . ALA A 1 199 ? 3.432 -1.259 -12.369 1.00 96.94 199 ALA A O 1
ATOM 1589 N N . LEU A 1 200 ? 1.472 -2.192 -11.753 1.00 97.44 200 LEU A N 1
ATOM 1590 C CA . LEU A 1 200 ? 1.500 -3.280 -12.734 1.00 97.44 200 LEU A CA 1
ATOM 1591 C C . LEU A 1 200 ? 1.468 -2.751 -14.172 1.00 97.44 200 LEU A C 1
ATOM 1593 O O . LEU A 1 200 ? 2.284 -3.165 -14.993 1.00 97.44 200 LEU A O 1
ATOM 1597 N N . ILE A 1 201 ? 0.587 -1.789 -14.460 1.00 98.12 201 ILE A N 1
ATOM 1598 C CA . ILE A 1 201 ? 0.482 -1.170 -15.789 1.00 98.12 201 ILE A CA 1
ATOM 1599 C C . ILE A 1 201 ? 1.786 -0.456 -16.160 1.00 98.12 201 ILE A C 1
ATOM 1601 O O . ILE A 1 201 ? 2.327 -0.665 -17.246 1.00 98.12 201 ILE A O 1
ATOM 1605 N N . LYS A 1 202 ? 2.325 0.376 -15.257 1.00 97.19 202 LYS A N 1
ATOM 1606 C CA . LYS A 1 202 ? 3.586 1.099 -15.498 1.00 97.19 202 LYS A CA 1
ATOM 1607 C C . LYS A 1 202 ? 4.743 0.144 -15.758 1.00 97.19 202 LYS A C 1
ATOM 1609 O O . LYS A 1 202 ? 5.570 0.418 -16.624 1.00 97.19 202 LYS A O 1
ATOM 1614 N N . GLN A 1 203 ? 4.791 -0.957 -15.015 1.00 96.94 203 GLN A N 1
ATOM 1615 C CA . GLN A 1 203 ? 5.804 -1.979 -15.202 1.00 96.94 203 GLN A CA 1
ATOM 1616 C C . GLN A 1 203 ? 5.682 -2.649 -16.579 1.00 96.94 203 GLN A C 1
ATOM 1618 O O . GLN A 1 203 ? 6.669 -2.691 -17.303 1.00 96.94 203 GLN A O 1
ATOM 1623 N N . ASP A 1 204 ? 4.491 -3.111 -16.972 1.00 98.00 204 ASP A N 1
ATOM 1624 C CA . ASP A 1 204 ? 4.278 -3.767 -18.274 1.00 98.00 204 ASP A CA 1
ATOM 1625 C C . ASP A 1 204 ? 4.638 -2.842 -19.449 1.00 98.00 204 ASP A C 1
ATOM 1627 O O . ASP A 1 204 ? 5.333 -3.249 -20.379 1.00 98.00 204 ASP A O 1
ATOM 1631 N N . ILE A 1 205 ? 4.246 -1.564 -19.385 1.00 98.12 205 ILE A N 1
ATOM 1632 C CA . ILE A 1 205 ? 4.608 -0.569 -20.408 1.00 98.12 205 ILE A CA 1
ATOM 1633 C C . ILE A 1 205 ? 6.131 -0.415 -20.510 1.00 98.12 205 ILE A C 1
ATOM 1635 O O . ILE A 1 205 ? 6.677 -0.401 -21.616 1.00 98.12 205 ILE A O 1
ATOM 1639 N N . ALA A 1 206 ? 6.822 -0.301 -19.372 1.00 97.56 206 ALA A N 1
ATOM 1640 C CA . ALA A 1 206 ? 8.272 -0.152 -19.343 1.00 97.56 206 ALA A CA 1
ATOM 1641 C C . ALA A 1 206 ? 8.983 -1.396 -19.900 1.00 97.56 206 ALA A C 1
ATOM 1643 O O . ALA A 1 206 ? 9.886 -1.266 -20.725 1.00 97.56 206 ALA A O 1
ATOM 1644 N N . ASP A 1 207 ? 8.530 -2.591 -19.518 1.00 98.06 207 ASP A N 1
ATOM 1645 C CA . ASP A 1 207 ? 9.107 -3.865 -19.953 1.00 98.06 207 ASP A CA 1
ATOM 1646 C C . ASP A 1 207 ? 8.900 -4.085 -21.465 1.00 98.06 207 ASP A C 1
ATOM 1648 O O . ASP A 1 207 ? 9.825 -4.490 -22.176 1.00 98.06 207 ASP A O 1
ATOM 1652 N N . ARG A 1 208 ? 7.721 -3.738 -22.003 1.00 98.38 208 ARG A N 1
ATOM 1653 C CA . ARG A 1 208 ? 7.457 -3.779 -23.454 1.00 98.38 208 ARG A CA 1
ATOM 1654 C C . ARG A 1 208 ? 8.307 -2.780 -24.227 1.00 98.38 208 ARG A C 1
ATOM 1656 O O . ARG A 1 208 ? 8.827 -3.126 -25.288 1.00 98.38 208 ARG A O 1
ATOM 1663 N N . ARG A 1 209 ? 8.475 -1.559 -23.706 1.00 98.25 209 ARG A N 1
ATOM 1664 C CA . ARG A 1 209 ? 9.356 -0.552 -24.314 1.00 98.25 209 ARG A CA 1
ATOM 1665 C C . ARG A 1 209 ? 10.803 -1.044 -24.341 1.00 98.25 209 ARG A C 1
ATOM 1667 O O . ARG A 1 209 ? 11.438 -0.965 -25.387 1.00 98.25 209 ARG A O 1
ATOM 1674 N N . ALA A 1 210 ? 11.302 -1.593 -23.234 1.00 98.31 210 ALA A N 1
ATOM 1675 C CA . ALA A 1 210 ? 12.648 -2.155 -23.163 1.00 98.31 210 ALA A CA 1
ATOM 1676 C C . ALA A 1 210 ? 12.836 -3.306 -24.163 1.00 98.31 210 ALA A C 1
ATOM 1678 O O . ALA A 1 210 ? 13.834 -3.348 -24.879 1.00 98.31 210 ALA A O 1
ATOM 1679 N N . LYS A 1 211 ? 11.848 -4.198 -24.299 1.00 98.38 211 LYS A N 1
ATOM 1680 C CA . LYS A 1 211 ? 11.886 -5.264 -25.308 1.00 98.38 211 LYS A CA 1
ATOM 1681 C C . LYS A 1 211 ? 11.980 -4.712 -26.737 1.00 98.38 211 LYS A C 1
ATOM 1683 O O . LYS A 1 211 ? 12.838 -5.150 -27.497 1.00 98.38 211 LYS A O 1
ATOM 1688 N N . ALA A 1 212 ? 11.154 -3.725 -27.083 1.00 98.38 212 ALA A N 1
ATOM 1689 C CA . ALA A 1 212 ? 11.180 -3.102 -28.408 1.00 98.38 212 ALA A CA 1
ATOM 1690 C C . ALA A 1 212 ? 12.525 -2.409 -28.704 1.00 98.38 212 ALA A C 1
ATOM 1692 O O . ALA A 1 212 ? 13.054 -2.517 -29.810 1.00 98.38 212 ALA A O 1
ATOM 1693 N N . LEU A 1 213 ? 13.112 -1.738 -27.706 1.00 98.12 213 LEU A N 1
ATOM 1694 C CA . LEU A 1 213 ? 14.448 -1.143 -27.805 1.00 98.12 213 LEU A CA 1
ATOM 1695 C C . LEU A 1 213 ? 15.528 -2.208 -28.032 1.00 98.12 213 LEU A C 1
ATOM 1697 O O . LEU A 1 213 ? 16.407 -2.032 -28.874 1.00 98.12 213 LEU A O 1
ATOM 1701 N N . PHE A 1 214 ? 15.444 -3.338 -27.330 1.00 98.06 214 PHE A N 1
ATOM 1702 C CA . PHE A 1 214 ? 16.376 -4.449 -27.503 1.00 98.06 214 PHE A CA 1
ATOM 1703 C C . PHE A 1 214 ? 16.308 -5.050 -28.918 1.00 98.06 214 PHE A C 1
ATOM 1705 O O . PHE A 1 214 ? 17.342 -5.234 -29.561 1.00 98.06 214 PHE A O 1
ATOM 1712 N N . GLU A 1 215 ? 15.102 -5.283 -29.440 1.00 97.94 215 GLU A N 1
ATOM 1713 C CA . GLU A 1 215 ? 14.887 -5.753 -30.817 1.00 97.94 215 GLU A CA 1
ATOM 1714 C C . GLU A 1 215 ? 15.410 -4.734 -31.846 1.00 97.94 215 GLU A C 1
ATOM 1716 O O . GLU A 1 215 ? 16.090 -5.097 -32.809 1.00 97.94 215 GLU A O 1
ATOM 1721 N N . ARG A 1 216 ? 15.179 -3.433 -31.614 1.00 96.94 216 ARG A N 1
ATOM 1722 C CA . ARG A 1 216 ? 15.715 -2.357 -32.460 1.00 96.94 216 ARG A CA 1
ATOM 1723 C C . ARG A 1 216 ? 17.243 -2.341 -32.469 1.00 96.94 216 ARG A C 1
ATOM 1725 O O . ARG A 1 216 ? 17.836 -2.218 -33.541 1.00 96.94 216 ARG A O 1
ATOM 1732 N N . ARG A 1 217 ? 17.877 -2.494 -31.302 1.00 96.75 217 ARG A N 1
ATOM 1733 C CA . ARG A 1 217 ? 19.338 -2.593 -31.173 1.00 96.75 217 ARG A CA 1
ATOM 1734 C C . ARG A 1 217 ? 19.886 -3.755 -31.992 1.00 96.75 217 ARG A C 1
ATOM 1736 O O . ARG A 1 217 ? 20.892 -3.583 -32.673 1.00 96.75 217 ARG A O 1
ATOM 1743 N N . GLN A 1 218 ? 19.230 -4.913 -31.943 1.00 96.31 218 GLN A N 1
ATOM 1744 C CA . GLN A 1 218 ? 19.644 -6.087 -32.708 1.00 96.31 218 GLN A CA 1
ATOM 1745 C C . GLN A 1 218 ? 19.644 -5.802 -34.217 1.00 96.31 218 GLN A C 1
ATOM 1747 O O . GLN A 1 218 ? 20.648 -6.042 -34.878 1.00 96.31 218 GLN A O 1
ATOM 1752 N N . ILE A 1 219 ? 18.577 -5.189 -34.741 1.00 95.44 219 ILE A N 1
ATOM 1753 C CA . ILE A 1 219 ? 18.488 -4.813 -36.163 1.00 95.44 219 ILE A CA 1
ATOM 1754 C C . ILE A 1 219 ? 19.612 -3.843 -36.561 1.00 95.44 219 ILE A C 1
ATOM 1756 O O . ILE A 1 219 ? 20.214 -3.996 -37.625 1.00 95.44 219 ILE A O 1
ATOM 1760 N N . LEU A 1 220 ? 19.910 -2.845 -35.721 1.00 93.75 220 LEU A N 1
ATOM 1761 C CA . LEU A 1 220 ? 20.977 -1.876 -35.994 1.00 93.75 220 LEU A CA 1
ATOM 1762 C C . LEU A 1 220 ? 22.357 -2.544 -36.014 1.00 93.75 220 LEU A C 1
ATOM 1764 O O . LEU A 1 220 ? 23.154 -2.270 -36.910 1.00 93.75 220 LEU A O 1
ATOM 1768 N N . LEU A 1 221 ? 22.624 -3.463 -35.087 1.00 93.94 221 LEU A N 1
ATOM 1769 C CA . LEU A 1 221 ? 23.868 -4.234 -35.077 1.00 93.94 221 LEU A CA 1
ATOM 1770 C C . LEU A 1 221 ? 24.003 -5.127 -36.312 1.00 93.94 221 LEU A C 1
ATOM 1772 O O . LEU A 1 221 ? 25.057 -5.130 -36.946 1.00 93.94 221 LEU A O 1
ATOM 1776 N N . ASP A 1 222 ? 22.935 -5.823 -36.698 1.00 93.12 222 ASP A N 1
ATOM 1777 C CA . ASP A 1 222 ? 22.926 -6.662 -37.898 1.00 93.12 222 ASP A CA 1
ATOM 1778 C C . ASP A 1 222 ? 23.157 -5.833 -39.171 1.00 93.12 222 ASP A C 1
ATOM 1780 O O . ASP A 1 222 ? 23.805 -6.303 -40.104 1.00 93.12 222 ASP A O 1
ATOM 1784 N N . SER A 1 223 ? 22.666 -4.588 -39.209 1.00 88.69 223 SER A N 1
ATOM 1785 C CA . SER A 1 223 ? 22.876 -3.668 -40.335 1.00 88.69 223 SER A CA 1
ATOM 1786 C C . SER A 1 223 ? 24.295 -3.097 -40.419 1.00 88.69 223 SER A C 1
ATOM 1788 O O . SER A 1 223 ? 24.741 -2.755 -41.507 1.00 88.69 223 SER A O 1
ATOM 1790 N N . LEU A 1 224 ? 25.007 -3.010 -39.291 1.00 87.06 224 LEU A N 1
ATOM 1791 C CA . LEU A 1 224 ? 26.393 -2.534 -39.228 1.00 87.06 224 LEU A CA 1
ATOM 1792 C C . LEU A 1 224 ? 27.422 -3.625 -39.551 1.00 87.06 224 LEU A C 1
ATOM 1794 O O . LEU A 1 224 ? 28.560 -3.300 -39.889 1.00 87.06 224 LEU A O 1
ATOM 1798 N N . ASN A 1 225 ? 27.031 -4.894 -39.407 1.00 77.19 225 ASN A N 1
ATOM 1799 C CA . ASN A 1 225 ? 27.883 -6.065 -39.625 1.00 77.19 225 ASN A CA 1
ATOM 1800 C C . ASN A 1 225 ? 27.764 -6.664 -41.041 1.00 77.19 225 ASN A C 1
ATOM 1802 O O . ASN A 1 225 ? 28.440 -7.652 -41.329 1.00 77.19 225 ASN A O 1
ATOM 1806 N N . ARG A 1 226 ? 26.903 -6.106 -41.901 1.00 60.19 226 ARG A N 1
ATOM 1807 C CA . ARG A 1 226 ? 26.804 -6.439 -43.332 1.00 60.19 226 ARG A CA 1
ATOM 1808 C C . ARG A 1 226 ? 27.641 -5.480 -44.165 1.00 60.19 226 ARG A C 1
ATOM 1810 O O . ARG A 1 226 ? 28.219 -5.963 -45.161 1.00 60.19 226 ARG A O 1
#

pLDDT: mean 83.76, std 22.71, range [30.34, 98.38]